Protein AF-0000000077506746 (afdb_homodimer)

Organism: Branchiostoma lanceolatum (NCBI:txid7740)

Radius of gyration: 31.87 Å; Cα contacts (8 Å, |Δi|>4): 689; chains: 2; bounding box: 162×74×69 Å

pLDDT: mean 74.3, std 22.76, range [29.83, 98.88]

Secondary structure (DSSP, 8-state):
--------------------------B-THHHHHHHHHTT-S-HHHHHHHHHPBPTT---------HHHHTT--SHHHHBSS-EEEEEEE-TTEESSEEEEEEE--SSEEETTTTEEETTSEEEEEEEEEEEEEEEEE-TTSBEEEEEEEEEEEEEEEEEPPP-----/--------------------------B-THHHHHHHHHTT-S-HHHHHHHHHPBPTTPPP------HHHHTT--SHHHHBSS-EEEEEEE-TTEESSEEEEEEE--SSEEETTTTEEETTSEEEEEEEEEEEEEEEEE-TTSBEEEEEEEEEEEEEEEEEPPP-----

Foldseek 3Di:
DDPPPPPCPPPPPPPPPPPPPDPLQQPDCVVVLVVVVVVDPPPPLVVVLVVFADAPPDDFADQFEAQVVLVPDDDPLSNFQFHWHWHWQAQPQKVVRTAIATDGRDQAGHPRHVRDGDNQKGKDFDKDKDKMWGFDAYDPVSHTDTDIDIDIGRSHIHIDHDDDPPPD/DPPPPPPPPPPPPPPPPPPPPDPLQQPDCVVVLVVVVVVDPPPDLVPVLVVFADAPPDDFADQFEAQVVLVPDDDPLSNAQFHWHWHWQADPQKVVRTAIATDGRDQAGHPRHVRDGDNQKGKDFDKDKDKMWGFDAYDPVSHTDTDIDIDIGRSHIHIDHDDDPPPD

InterPro domains:
  IPR010345 Interleukin-17 family [PF06083] (81-160)
  IPR020440 Interleukin-17, chordata [PR01932] (82-94)
  IPR020440 Interleukin-17, chordata [PR01932] (101-110)
  IPR020440 Interleukin-17, chordata [PR01932] (146-160)
  IPR029034 Cystine-knot cytokine [G3DSA:2.10.90.10] (49-167)
  IPR029034 Cystine-knot cytokine [SSF57501] (74-162)

Sequence (336 aa):
MVMLGDTWAGRRGNRRRRGGRKPLGCASDLQDRQKWRKLGGAKSAHLKALGEAKAADSEITCPVANFSVIATWPDLNERATAPWDYIIDHDPNRFPDSLPQARCLCYGCIDVYRGVEDTRLISVPVTYTVKVLYRRGCDSGGRVKYRAKEVKVNVGCTCAVPKKRLVEMVMLGDTWAGRRGNRRRRGGRKPLGCASDLQDRQKWRKLGGAKSAHLKALGEAKAADSEITCPVANFSVIATWPDLNERATAPWDYIIDHDPNRFPDSLPQARCLCYGCIDVYRGVEDTRLISVPVTYTVKVLYRRGCDSGGRVKYRAKEVKVNVGCTCAVPKKRLVE

Structure (mmCIF, N/CA/C/O backbone):
data_AF-0000000077506746-model_v1
#
loop_
_entity.id
_entity.type
_entity.pdbx_description
1 polymer 'IL17D protein'
#
loop_
_atom_site.group_PDB
_atom_site.id
_atom_site.type_symbol
_atom_site.label_atom_id
_atom_site.label_alt_id
_atom_site.label_comp_id
_atom_site.label_asym_id
_atom_site.label_entity_id
_atom_site.label_seq_id
_atom_site.pdbx_PDB_ins_code
_atom_site.Cartn_x
_atom_site.Cartn_y
_atom_site.Cartn_z
_atom_site.occupancy
_atom_site.B_iso_or_equiv
_atom_site.auth_seq_id
_atom_site.auth_comp_id
_atom_site.auth_asym_id
_atom_site.auth_atom_id
_atom_site.pdbx_PDB_model_num
ATOM 1 N N . MET A 1 1 ? 77.188 46.875 40.812 1 31.69 1 MET A N 1
ATOM 2 C CA . MET A 1 1 ? 76.375 46.625 39.625 1 31.69 1 MET A CA 1
ATOM 3 C C . MET A 1 1 ? 75.125 45.812 39.969 1 31.69 1 MET A C 1
ATOM 5 O O . MET A 1 1 ? 75.25 44.719 40.562 1 31.69 1 MET A O 1
ATOM 9 N N . VAL A 1 2 ? 74 46.562 40.125 1 36.66 2 VAL A N 1
ATOM 10 C CA . VAL A 1 2 ? 72.625 46.469 40.656 1 36.66 2 VAL A CA 1
ATOM 11 C C . VAL A 1 2 ? 71.812 45.531 39.781 1 36.66 2 VAL A C 1
ATOM 13 O O . VAL A 1 2 ? 71.688 45.75 38.562 1 36.66 2 VAL A O 1
ATOM 16 N N . MET A 1 3 ? 71.875 44.219 40.031 1 31.39 3 MET A N 1
ATOM 17 C CA . MET A 1 3 ? 71.188 43.156 39.375 1 31.39 3 MET A CA 1
ATOM 18 C C . MET A 1 3 ? 69.688 43.375 39.406 1 31.39 3 MET A C 1
ATOM 20 O O . MET A 1 3 ? 69.062 43.469 40.5 1 31.39 3 MET A O 1
ATOM 24 N N . LEU A 1 4 ? 69.062 44.188 38.531 1 32.56 4 LEU A N 1
ATOM 25 C CA . LEU A 1 4 ? 67.688 44.562 38.375 1 32.56 4 LEU A CA 1
ATOM 26 C C . LEU A 1 4 ? 66.812 43.344 38.062 1 32.56 4 LEU A C 1
ATOM 28 O O . LEU A 1 4 ? 67.062 42.656 37.062 1 32.56 4 LEU A O 1
ATOM 32 N N . GLY A 1 5 ? 66.5 42.562 39.062 1 30.55 5 GLY A N 1
ATOM 33 C CA . GLY A 1 5 ? 65.562 41.406 39 1 30.55 5 GLY A CA 1
ATOM 34 C C . GLY A 1 5 ? 64.25 41.719 38.406 1 30.55 5 GLY A C 1
ATOM 35 O O . GLY A 1 5 ? 63.531 42.594 38.906 1 30.55 5 GLY A O 1
ATOM 36 N N . ASP A 1 6 ? 64.062 41.594 37.062 1 32 6 ASP A N 1
ATOM 37 C CA . ASP A 1 6 ? 62.875 41.844 36.281 1 32 6 ASP A CA 1
ATOM 38 C C . ASP A 1 6 ? 61.719 40.938 36.719 1 32 6 ASP A C 1
ATOM 40 O O . ASP A 1 6 ? 61.875 39.719 36.688 1 32 6 ASP A O 1
ATOM 44 N N . THR A 1 7 ? 61 41.25 37.75 1 34.22 7 THR A N 1
ATOM 45 C CA . THR A 1 7 ? 59.781 40.562 38.219 1 34.22 7 THR A CA 1
ATOM 46 C C . THR A 1 7 ? 58.688 40.594 37.156 1 34.22 7 THR A C 1
ATOM 48 O O . THR A 1 7 ? 58.156 41.656 36.812 1 34.22 7 THR A O 1
ATOM 51 N N . TRP A 1 8 ? 58.844 39.938 35.969 1 33.72 8 TRP A N 1
ATOM 52 C CA . TRP A 1 8 ? 57.812 39.844 34.969 1 33.72 8 TRP A CA 1
ATOM 53 C C . TRP A 1 8 ? 56.531 39.219 35.531 1 33.72 8 TRP A C 1
ATOM 55 O O . TRP A 1 8 ? 56.531 38.031 35.844 1 33.72 8 TRP A O 1
ATOM 65 N N . ALA A 1 9 ? 55.75 39.812 36.469 1 37.12 9 ALA A N 1
ATOM 66 C CA . ALA A 1 9 ? 54.469 39.312 36.938 1 37.12 9 ALA A CA 1
ATOM 67 C C . ALA A 1 9 ? 53.469 39.156 35.812 1 37.12 9 ALA A C 1
ATOM 69 O O . ALA A 1 9 ? 53.125 40.156 35.156 1 37.12 9 ALA A O 1
ATOM 70 N N . GLY A 1 10 ? 53.562 38.156 34.906 1 33.12 10 GLY A N 1
ATOM 71 C CA . GLY A 1 10 ? 52.594 37.938 33.875 1 33.12 10 GLY A CA 1
ATOM 72 C C . GLY A 1 10 ? 51.188 37.812 34.406 1 33.12 10 GLY A C 1
ATOM 73 O O . GLY A 1 10 ? 50.938 37.125 35.406 1 33.12 10 GLY A O 1
ATOM 74 N N . ARG A 1 11 ? 50.312 38.875 34.344 1 40 11 ARG A N 1
ATOM 75 C CA . ARG A 1 11 ? 48.875 38.969 34.594 1 40 11 ARG A CA 1
ATOM 76 C C . ARG A 1 11 ? 48.094 37.938 33.75 1 40 11 ARG A C 1
ATOM 78 O O . ARG A 1 11 ? 48.156 37.969 32.531 1 40 11 ARG A O 1
ATOM 85 N N . ARG A 1 12 ? 48 36.688 34.188 1 41.12 12 ARG A N 1
ATOM 86 C CA . ARG A 1 12 ? 47.125 35.719 33.531 1 41.12 12 ARG A CA 1
ATOM 87 C C . ARG A 1 12 ? 45.688 36.188 33.531 1 41.12 12 ARG A C 1
ATOM 89 O O . ARG A 1 12 ? 45.094 36.438 34.594 1 41.12 12 ARG A O 1
ATOM 96 N N . GLY A 1 13 ? 45.219 37.094 32.594 1 33.91 13 GLY A N 1
ATOM 97 C CA . GLY A 1 13 ? 43.844 37.406 32.375 1 33.91 13 GLY A CA 1
ATOM 98 C C . GLY A 1 13 ? 42.938 36.188 32.188 1 33.91 13 GLY A C 1
ATOM 99 O O . GLY A 1 13 ? 43.281 35.281 31.438 1 33.91 13 GLY A O 1
ATOM 100 N N . ASN A 1 14 ? 42.25 35.75 33.188 1 36.88 14 ASN A N 1
ATOM 101 C CA . ASN A 1 14 ? 41.188 34.75 33.125 1 36.88 14 ASN A CA 1
ATOM 102 C C . ASN A 1 14 ? 40.094 35.094 32.125 1 36.88 14 ASN A C 1
ATOM 104 O O . ASN A 1 14 ? 39.406 36.094 32.312 1 36.88 14 ASN A O 1
ATOM 108 N N . ARG A 1 15 ? 40.312 35 30.812 1 38.59 15 ARG A N 1
ATOM 109 C CA . ARG A 1 15 ? 39.219 35.125 29.859 1 38.59 15 ARG A CA 1
ATOM 110 C C . ARG A 1 15 ? 38.125 34.125 30.188 1 38.59 15 ARG A C 1
ATOM 112 O O . ARG A 1 15 ? 38.344 32.906 30.25 1 38.59 15 ARG A O 1
ATOM 119 N N . ARG A 1 16 ? 37.094 34.562 30.953 1 44.38 16 ARG A N 1
ATOM 120 C CA . ARG A 1 16 ? 35.844 33.812 31.047 1 44.38 16 ARG A CA 1
ATOM 121 C C . ARG A 1 16 ? 35.344 33.406 29.672 1 44.38 16 ARG A C 1
ATOM 123 O O . ARG A 1 16 ? 35.219 34.219 28.766 1 44.38 16 ARG A O 1
ATOM 130 N N . ARG A 1 17 ? 35.594 32.156 29.25 1 40.34 17 ARG A N 1
ATOM 131 C CA . ARG A 1 17 ? 34.969 31.562 28.094 1 40.34 17 ARG A CA 1
ATOM 132 C C . ARG A 1 17 ? 33.469 31.812 28.094 1 40.34 17 ARG A C 1
ATOM 134 O O . ARG A 1 17 ? 32.781 31.547 29.078 1 40.34 17 ARG A O 1
ATOM 141 N N . ARG A 1 18 ? 32.969 32.906 27.391 1 37.69 18 ARG A N 1
ATOM 142 C CA . ARG A 1 18 ? 31.562 33.031 27.062 1 37.69 18 ARG A CA 1
ATOM 143 C C . ARG A 1 18 ? 30.984 31.688 26.641 1 37.69 18 ARG A C 1
ATOM 145 O O . ARG A 1 18 ? 31.516 31.031 25.719 1 37.69 18 ARG A O 1
ATOM 152 N N . GLY A 1 19 ? 30.516 30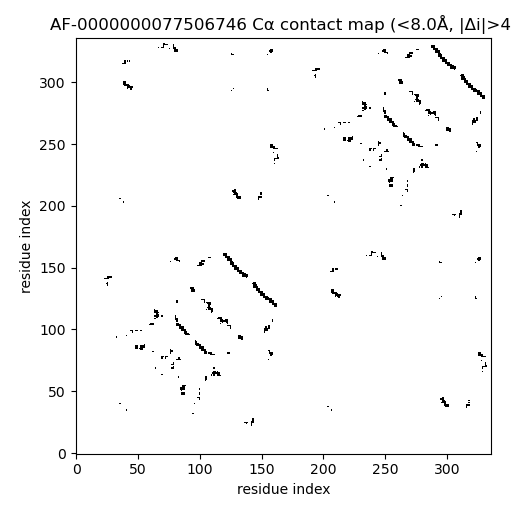.906 27.578 1 36.12 19 GLY A N 1
ATOM 153 C CA . GLY A 1 19 ? 29.766 29.719 27.188 1 36.12 19 GLY A CA 1
ATOM 154 C C . GLY A 1 19 ? 28.891 29.938 25.969 1 36.12 19 GLY A C 1
ATOM 155 O O . GLY A 1 19 ? 28.234 30.984 25.844 1 36.12 19 GLY A O 1
ATOM 156 N N . GLY A 1 20 ? 29.391 29.672 24.812 1 37.62 20 GLY A N 1
ATOM 157 C CA . GLY A 1 20 ? 28.562 29.641 23.625 1 37.62 20 GLY A CA 1
ATOM 158 C C . GLY A 1 20 ? 27.109 29.312 23.906 1 37.62 20 GLY A C 1
ATOM 159 O O . GLY A 1 20 ? 26.828 28.391 24.672 1 37.62 20 GLY A O 1
ATOM 160 N N . ARG A 1 21 ? 26.219 30.391 24.047 1 42.22 21 ARG A N 1
ATOM 161 C CA . ARG A 1 21 ? 24.781 30.156 24.109 1 42.22 21 ARG A CA 1
ATOM 162 C C . ARG A 1 21 ? 24.406 28.938 23.266 1 42.22 21 ARG A C 1
ATOM 164 O O . ARG A 1 21 ? 24.812 28.812 22.109 1 42.22 21 ARG A O 1
ATOM 171 N N . LYS A 1 22 ? 24.172 27.906 23.844 1 43.62 22 LYS A N 1
ATOM 172 C CA . LYS A 1 22 ? 23.531 26.781 23.172 1 43.62 22 LYS A CA 1
ATOM 173 C C . LYS A 1 22 ? 22.516 27.25 22.141 1 43.62 22 LYS A C 1
ATOM 175 O O . LYS A 1 22 ? 21.781 28.203 22.375 1 43.62 22 LYS A O 1
ATOM 180 N N . PRO A 1 23 ? 22.75 27.141 20.859 1 44.5 23 PRO A N 1
ATOM 181 C CA . PRO A 1 23 ? 21.703 27.469 19.891 1 44.5 23 PRO A CA 1
ATOM 182 C C . PRO A 1 23 ? 20.297 27.234 20.422 1 44.5 23 PRO A C 1
ATOM 184 O O . PRO A 1 23 ? 20.047 26.203 21.062 1 44.5 23 PRO A O 1
ATOM 187 N N . LEU A 1 24 ? 19.531 28.188 20.891 1 44.34 24 LEU A N 1
ATOM 188 C CA . LEU A 1 24 ? 18.141 28.078 21.328 1 44.34 24 LEU A CA 1
ATOM 189 C C . LEU A 1 24 ? 17.375 27.094 20.438 1 44.34 24 LEU A C 1
ATOM 191 O O . LEU A 1 24 ? 17.266 27.297 19.234 1 44.34 24 LEU A O 1
ATOM 195 N N . GLY A 1 25 ? 17.438 25.797 20.672 1 50.62 25 GLY A N 1
ATOM 196 C CA . GLY A 1 25 ? 16.516 24.891 20.016 1 50.62 25 GLY A CA 1
ATOM 197 C C . GLY A 1 25 ? 15.141 25.484 19.797 1 50.62 25 GLY A C 1
ATOM 198 O O . GLY A 1 25 ? 14.781 26.469 20.469 1 50.62 25 GLY A O 1
ATOM 199 N N . CYS A 1 26 ? 14.609 25.484 18.453 1 59.59 26 CYS A N 1
ATOM 200 C CA . CYS A 1 26 ? 13.273 26 18.156 1 59.59 26 CYS A CA 1
ATOM 201 C C . CYS A 1 26 ? 12.312 25.688 19.297 1 59.59 26 CYS A C 1
ATOM 203 O O . CYS A 1 26 ? 12.492 24.703 20.016 1 59.59 26 CYS A O 1
ATOM 205 N N . ALA A 1 27 ? 11.664 26.688 19.938 1 54.09 27 ALA A N 1
ATOM 206 C CA . ALA A 1 27 ? 10.602 26.391 20.906 1 54.09 27 ALA A CA 1
ATOM 207 C C . ALA A 1 27 ? 9.812 25.156 20.484 1 54.09 27 ALA A C 1
ATOM 209 O O . ALA A 1 27 ? 9.82 24.781 19.312 1 54.09 27 ALA A O 1
ATOM 210 N N . SER A 1 28 ? 8.961 24.547 21.406 1 52.81 28 SER A N 1
ATOM 211 C CA . SER A 1 28 ? 8.367 23.203 21.391 1 52.81 28 SER A CA 1
ATOM 212 C C . SER A 1 28 ? 7.551 22.984 20.125 1 52.81 28 SER A C 1
ATOM 214 O O . SER A 1 28 ? 6.902 23.906 19.625 1 52.81 28 SER A O 1
ATOM 216 N N . ASP A 1 29 ? 8 22.188 19.203 1 53.31 29 ASP A N 1
ATOM 217 C CA . ASP A 1 29 ? 7.371 21.547 18.047 1 53.31 29 ASP A CA 1
ATOM 218 C C . ASP A 1 29 ? 6.02 20.938 18.422 1 53.31 29 ASP A C 1
ATOM 220 O O . ASP A 1 29 ? 5.445 20.172 17.656 1 53.31 29 ASP A O 1
ATOM 224 N N . LEU A 1 30 ? 5.688 21.125 19.703 1 52.59 30 LEU A N 1
ATOM 225 C CA . LEU A 1 30 ? 4.555 20.375 20.234 1 52.59 30 LEU A CA 1
ATOM 226 C C . LEU A 1 30 ? 3.273 20.719 19.484 1 52.59 30 LEU A C 1
ATOM 228 O O . LEU A 1 30 ? 2.48 19.828 19.172 1 52.59 30 LEU A O 1
ATOM 232 N N . GLN A 1 31 ? 3.143 22 19.297 1 49.19 31 GLN A N 1
ATOM 233 C CA . GLN A 1 31 ? 1.864 22.359 18.703 1 49.19 31 GLN A CA 1
ATOM 234 C C . GLN A 1 31 ? 1.739 21.781 17.297 1 49.19 31 GLN A C 1
ATOM 236 O O . GLN A 1 31 ? 0.669 21.312 16.906 1 49.19 31 GLN A O 1
ATOM 241 N N . ASP A 1 32 ? 2.746 21.922 16.609 1 51.06 32 ASP A N 1
ATOM 242 C CA . ASP A 1 32 ? 2.691 21.438 15.234 1 51.06 32 ASP A CA 1
ATOM 243 C C . ASP A 1 32 ? 2.512 19.922 15.195 1 51.06 32 ASP A C 1
ATOM 245 O O . ASP A 1 32 ? 1.766 19.391 14.367 1 51.06 32 ASP A O 1
ATOM 249 N N . ARG A 1 33 ? 3.234 19.328 16.125 1 52.25 33 ARG A N 1
ATOM 250 C CA . ARG A 1 33 ? 3.041 17.891 16.281 1 52.25 33 ARG A CA 1
ATOM 251 C C . ARG A 1 33 ? 1.594 17.562 16.641 1 52.25 33 ARG A C 1
ATOM 253 O O . ARG A 1 33 ? 1.02 16.609 16.125 1 52.25 33 ARG A O 1
ATOM 260 N N . GLN A 1 34 ? 1.095 18.344 17.531 1 50.44 34 GLN A N 1
ATOM 261 C CA . GLN A 1 34 ? -0.293 18.141 17.922 1 50.44 34 GLN A CA 1
ATOM 262 C C . GLN A 1 34 ? -1.241 18.344 16.75 1 50.44 34 GLN A C 1
ATOM 264 O O . GLN A 1 34 ? -2.197 17.578 16.578 1 50.44 34 GLN A O 1
ATOM 269 N N . LYS A 1 35 ? -0.869 19.344 16.062 1 48.22 35 LYS A N 1
ATOM 270 C CA . LYS A 1 35 ? -1.725 19.625 14.922 1 48.22 35 LYS A CA 1
ATOM 271 C C . LYS A 1 35 ? -1.615 18.531 13.867 1 48.22 35 LYS A C 1
ATOM 273 O O . LYS A 1 35 ? -2.615 18.156 13.258 1 48.22 35 LYS A O 1
ATOM 278 N N . TRP A 1 36 ? -0.372 18.156 13.68 1 51.78 36 TRP A N 1
ATOM 279 C CA . TRP A 1 36 ? -0.21 17.031 12.766 1 51.78 36 TRP A CA 1
ATOM 280 C C . TRP A 1 36 ? -1.002 15.82 13.242 1 51.78 36 TRP A C 1
ATOM 282 O O . TRP A 1 36 ? -1.662 15.148 12.445 1 51.78 36 TRP A O 1
ATOM 292 N N . ARG A 1 37 ? -0.735 15.492 14.555 1 50.31 37 ARG A N 1
ATOM 293 C CA . ARG A 1 37 ? -1.496 14.383 15.125 1 50.31 37 ARG A CA 1
ATOM 294 C C . ARG A 1 37 ? -2.988 14.555 14.859 1 50.31 37 ARG A C 1
ATOM 296 O O . ARG A 1 37 ? -3.688 13.586 14.57 1 50.31 37 ARG A O 1
ATOM 303 N N . LYS A 1 38 ? -3.287 15.711 15.008 1 46.47 38 LYS A N 1
ATOM 304 C CA . LYS A 1 38 ? -4.703 15.992 14.797 1 46.47 38 LYS A CA 1
ATOM 305 C C . LYS A 1 38 ? -5.07 15.867 13.32 1 46.47 38 LYS A C 1
ATOM 307 O O . LYS A 1 38 ? -6.203 15.516 12.984 1 46.47 38 LYS A O 1
ATOM 312 N N . LEU A 1 39 ? -4.098 16.312 12.609 1 45.53 39 LEU A N 1
ATOM 313 C CA . LEU A 1 39 ? -4.43 16.438 11.188 1 45.53 39 LEU A CA 1
ATOM 314 C C . LEU A 1 39 ? -4.273 15.109 10.477 1 45.53 39 LEU A C 1
ATOM 316 O O . LEU A 1 39 ? -4.34 15.047 9.242 1 45.53 39 LEU A O 1
ATOM 320 N N . GLY A 1 40 ? -4.273 13.93 11.156 1 44.53 40 GLY A N 1
ATOM 321 C CA . GLY A 1 40 ? -4.629 12.68 10.508 1 44.53 40 GLY A CA 1
ATOM 322 C C . GLY A 1 40 ? -3.422 11.875 10.07 1 44.53 40 GLY A C 1
ATOM 323 O O . GLY A 1 40 ? -3.516 11.055 9.156 1 44.53 40 GLY A O 1
ATOM 324 N N . GLY A 1 41 ? -2.238 12.141 10.562 1 42.38 41 GLY A N 1
ATOM 325 C CA . GLY A 1 41 ? -1.148 11.312 10.078 1 42.38 41 GLY A CA 1
ATOM 326 C C . GLY A 1 41 ? -1.451 9.828 10.156 1 42.38 41 GLY A C 1
ATOM 327 O O . GLY A 1 41 ? -2.393 9.414 10.836 1 42.38 41 GLY A O 1
ATOM 328 N N . ALA A 1 42 ? -0.945 8.812 9.242 1 46.94 42 ALA A N 1
ATOM 329 C CA . ALA A 1 42 ? -0.967 7.398 8.859 1 46.94 42 ALA A CA 1
ATOM 330 C C . ALA A 1 42 ? -0.783 6.5 10.086 1 46.94 42 ALA A C 1
ATOM 332 O O . ALA A 1 42 ? 0.347 6.191 10.469 1 46.94 42 ALA A O 1
ATOM 333 N N . LYS A 1 43 ? -1.361 6.676 11.117 1 42.78 43 LYS A N 1
ATOM 334 C CA . LYS A 1 43 ? -1.057 5.945 12.344 1 42.78 43 LYS A CA 1
ATOM 335 C C . LYS A 1 43 ? -1.276 4.445 12.156 1 42.78 43 LYS A C 1
ATOM 337 O O . LYS A 1 43 ? -0.479 3.633 12.633 1 42.78 43 LYS A O 1
ATOM 342 N N . SER A 1 44 ? -2.49 4.082 11.828 1 42.53 44 SER A N 1
ATOM 343 C CA . SER A 1 44 ? -2.865 2.723 12.203 1 42.53 44 SER A CA 1
ATOM 344 C C . SER A 1 44 ? -1.963 1.693 11.531 1 42.53 44 SER A C 1
ATOM 346 O O . SER A 1 44 ? -1.496 0.752 12.172 1 42.53 44 SER A O 1
ATOM 348 N N . ALA A 1 45 ? -1.852 1.475 10.148 1 47.25 45 ALA A N 1
ATOM 349 C CA . ALA A 1 45 ? -0.914 0.477 9.633 1 47.25 45 ALA A CA 1
ATOM 350 C C . ALA A 1 45 ? 0.441 0.594 10.328 1 47.25 45 ALA A C 1
ATOM 352 O O . ALA A 1 45 ? 1.109 -0.414 10.57 1 47.25 45 ALA A O 1
ATOM 353 N N . HIS A 1 46 ? 0.631 1.806 10.789 1 51.09 46 HIS A N 1
ATOM 354 C CA . HIS A 1 46 ? 1.889 2.16 11.438 1 51.09 46 HIS A CA 1
ATOM 355 C C . HIS A 1 46 ? 2.016 1.485 12.797 1 51.09 46 HIS A C 1
ATOM 357 O O . HIS A 1 46 ? 3.053 0.895 13.109 1 51.09 46 HIS A O 1
ATOM 363 N N . LEU A 1 47 ? 0.826 1.518 13.383 1 54.31 47 LEU A N 1
ATOM 364 C CA . LEU A 1 47 ? 1.004 1.047 14.75 1 54.31 47 LEU A CA 1
ATOM 365 C C . LEU A 1 47 ? 1.281 -0.453 14.781 1 54.31 47 LEU A C 1
ATOM 367 O O . LEU A 1 47 ? 2.188 -0.908 15.484 1 54.31 47 LEU A O 1
ATOM 371 N N . LYS A 1 48 ? 0.408 -1.202 14.023 1 56.34 48 LYS A N 1
ATOM 372 C CA . LYS A 1 48 ? 0.671 -2.639 14.023 1 56.34 48 LYS A CA 1
ATOM 373 C C . LYS A 1 48 ? 2.059 -2.943 13.469 1 56.34 48 LYS A C 1
ATOM 375 O O . LYS A 1 48 ? 2.789 -3.764 14.023 1 56.34 48 LYS A O 1
ATOM 380 N N . ALA A 1 49 ? 2.342 -2.207 12.469 1 59.69 49 ALA A N 1
ATOM 381 C CA . ALA A 1 49 ? 3.658 -2.391 11.867 1 59.69 49 ALA A CA 1
ATOM 382 C C . ALA A 1 49 ? 4.766 -1.982 12.828 1 59.69 49 ALA A C 1
ATOM 384 O O . ALA A 1 49 ? 5.785 -2.672 12.945 1 59.69 49 ALA A O 1
ATOM 385 N N . LEU A 1 50 ? 4.398 -0.96 13.602 1 62.41 50 LEU A N 1
ATOM 386 C CA . LEU A 1 50 ? 5.414 -0.502 14.539 1 62.41 50 LEU A CA 1
ATOM 387 C C . LEU A 1 50 ? 5.66 -1.545 15.625 1 62.41 50 LEU A C 1
ATOM 389 O O . LEU A 1 50 ? 6.801 -1.748 16.047 1 62.41 50 LEU A O 1
ATOM 393 N N . GLY A 1 51 ? 4.562 -2.172 15.945 1 65.38 51 GLY A N 1
ATOM 394 C CA . GLY A 1 51 ? 4.73 -3.18 16.984 1 65.38 51 GLY A CA 1
ATOM 395 C C . GLY A 1 51 ? 5.398 -4.445 16.484 1 65.38 51 GLY A C 1
ATOM 396 O O . GLY A 1 51 ? 5.93 -5.227 17.266 1 65.38 51 GLY A O 1
ATOM 397 N N . GLU A 1 52 ? 5.406 -4.625 15.234 1 71.44 52 GLU A N 1
ATOM 398 C CA . GLU A 1 52 ? 5.93 -5.871 14.688 1 71.44 52 GLU A CA 1
ATOM 399 C C . GLU A 1 52 ? 7.145 -5.617 13.797 1 71.44 52 GLU A C 1
ATOM 401 O O . GLU A 1 52 ? 7.652 -6.535 13.148 1 71.44 52 GLU A O 1
ATOM 406 N N . ALA A 1 53 ? 7.617 -4.41 13.953 1 82.31 53 ALA A N 1
ATOM 407 C CA . ALA A 1 53 ? 8.68 -4.055 13.016 1 82.31 53 ALA A CA 1
ATOM 408 C C . ALA A 1 53 ? 10.016 -4.66 13.445 1 82.31 53 ALA A C 1
ATOM 410 O O . ALA A 1 53 ? 10.328 -4.695 14.641 1 82.31 53 ALA A O 1
ATOM 411 N N . LYS A 1 54 ? 10.664 -5.137 12.484 1 82.56 54 LYS A N 1
ATOM 412 C CA . LYS A 1 54 ? 12.016 -5.656 12.68 1 82.56 54 LYS A CA 1
ATOM 413 C C . LYS A 1 54 ? 13.055 -4.555 12.508 1 82.56 54 LYS A C 1
ATOM 415 O O . LYS A 1 54 ? 12.75 -3.482 11.977 1 82.56 54 LYS A O 1
ATOM 420 N N . ALA A 1 55 ? 14.211 -4.957 13.07 1 81 55 ALA A N 1
ATOM 421 C CA . ALA A 1 55 ? 15.32 -4.031 12.836 1 81 55 ALA A CA 1
ATOM 422 C C . ALA A 1 55 ? 15.633 -3.914 11.344 1 81 55 ALA A C 1
ATOM 424 O O . ALA A 1 55 ? 15.562 -4.902 10.609 1 81 55 ALA A O 1
ATOM 425 N N . ALA A 1 56 ? 15.93 -2.766 10.945 1 80.75 56 ALA A N 1
ATOM 426 C CA . ALA A 1 56 ? 16.203 -2.506 9.531 1 80.75 56 ALA A CA 1
ATOM 427 C C . ALA A 1 56 ? 17.328 -3.396 9.023 1 80.75 56 ALA A C 1
ATOM 429 O O . ALA A 1 56 ? 17.359 -3.758 7.844 1 80.75 56 ALA A O 1
ATOM 430 N N . ASP A 1 57 ? 18.219 -3.791 9.844 1 81.38 57 ASP A N 1
ATOM 431 C CA . ASP A 1 57 ? 19.391 -4.566 9.438 1 81.38 57 ASP A CA 1
ATOM 432 C C . ASP A 1 57 ? 19.172 -6.059 9.68 1 81.38 57 ASP A C 1
ATOM 434 O O . ASP A 1 57 ? 20.109 -6.852 9.578 1 81.38 57 ASP A O 1
ATOM 438 N N . SER A 1 58 ? 18.062 -6.367 9.984 1 85.31 58 SER A N 1
ATOM 439 C CA . SER A 1 58 ? 17.781 -7.781 10.211 1 85.31 58 SER A CA 1
ATOM 440 C C . SER A 1 58 ? 17.938 -8.594 8.93 1 85.31 58 SER A C 1
ATOM 442 O O . SER A 1 58 ? 17.672 -8.086 7.836 1 85.31 58 SER A O 1
ATOM 444 N N . GLU A 1 59 ? 18.422 -9.719 9.055 1 88.75 59 GLU A N 1
ATOM 445 C CA . GLU A 1 59 ? 18.594 -10.617 7.914 1 88.75 59 GLU A CA 1
ATOM 446 C C . GLU A 1 59 ? 17.25 -10.969 7.277 1 88.75 59 GLU A C 1
ATOM 448 O O . GLU A 1 59 ? 16.266 -11.172 7.98 1 88.75 59 GLU A O 1
ATOM 453 N N . ILE A 1 60 ? 17.344 -11.047 5.996 1 91.31 60 ILE A N 1
ATOM 454 C CA . ILE A 1 60 ? 16.141 -11.367 5.238 1 91.31 60 ILE A CA 1
ATOM 455 C C . ILE A 1 60 ? 16.188 -12.812 4.766 1 91.31 60 ILE A C 1
ATOM 457 O O . ILE A 1 60 ? 17.203 -13.25 4.195 1 91.31 60 ILE A O 1
ATOM 461 N N . THR A 1 61 ? 15.227 -13.633 5.152 1 94.62 61 THR A N 1
ATOM 462 C CA . THR A 1 61 ? 15.062 -14.992 4.652 1 94.62 61 THR A CA 1
ATOM 463 C C . THR A 1 61 ? 13.703 -15.164 3.977 1 94.62 61 THR A C 1
ATOM 465 O O . THR A 1 61 ? 12.688 -14.68 4.484 1 94.62 61 THR A O 1
ATOM 468 N N . CYS A 1 62 ? 13.758 -15.836 2.869 1 97.44 62 CYS A N 1
ATOM 469 C CA . CYS A 1 62 ? 12.508 -16.125 2.176 1 97.44 62 CYS A CA 1
ATOM 470 C C . CYS A 1 62 ? 11.812 -17.328 2.783 1 97.44 62 CYS A C 1
ATOM 472 O O . CYS A 1 62 ? 12.32 -18.453 2.705 1 97.44 62 CYS A O 1
ATOM 474 N N . PRO A 1 63 ? 10.594 -17.125 3.275 1 97 63 PRO A N 1
ATOM 475 C CA . PRO A 1 63 ? 9.93 -18.203 4.012 1 97 63 PRO A CA 1
ATOM 476 C C . PRO A 1 63 ? 9.18 -19.156 3.098 1 97 63 PRO A C 1
ATOM 478 O O . PRO A 1 63 ? 7.949 -19.266 3.189 1 97 63 PRO A O 1
ATOM 481 N N . VAL A 1 64 ? 9.914 -19.938 2.402 1 97.81 64 VAL A N 1
ATOM 482 C CA . VAL A 1 64 ? 9.305 -20.875 1.468 1 97.81 64 VAL A CA 1
ATOM 483 C C . VAL A 1 64 ? 8.602 -21.984 2.242 1 97.81 64 VAL A C 1
ATOM 485 O O . VAL A 1 64 ? 9.148 -22.531 3.201 1 97.81 64 VAL A O 1
ATOM 488 N N . ALA A 1 65 ? 7.406 -22.297 1.916 1 97.75 65 ALA A N 1
ATOM 489 C CA . ALA A 1 65 ? 6.609 -23.375 2.512 1 97.75 65 ALA A CA 1
ATOM 490 C C . ALA A 1 65 ? 5.488 -23.812 1.572 1 97.75 65 ALA A C 1
ATOM 492 O O . ALA A 1 65 ? 5.266 -23.188 0.528 1 97.75 65 ALA A O 1
ATOM 493 N N . ASN A 1 66 ? 4.863 -24.938 1.926 1 97.44 66 ASN A N 1
ATOM 494 C CA . ASN A 1 66 ? 3.758 -25.422 1.108 1 97.44 66 ASN A CA 1
ATOM 495 C C . ASN A 1 66 ? 2.436 -24.781 1.509 1 97.44 66 ASN A C 1
ATOM 497 O O . ASN A 1 66 ? 2.338 -24.172 2.572 1 97.44 66 ASN A O 1
ATOM 501 N N . PHE A 1 67 ? 1.465 -25 0.671 1 97.69 67 PHE A N 1
ATOM 502 C CA . PHE A 1 67 ? 0.133 -24.422 0.79 1 97.69 67 PHE A CA 1
ATOM 503 C C . PHE A 1 67 ? -0.457 -24.703 2.168 1 97.69 67 PHE A C 1
ATOM 505 O O . PHE A 1 67 ? -0.956 -23.781 2.828 1 97.69 67 PHE A O 1
ATOM 512 N N . SER A 1 68 ? -0.4 -25.891 2.662 1 96.38 68 SER A N 1
ATOM 513 C CA . SER A 1 68 ? -1.044 -26.297 3.908 1 96.38 68 SER A CA 1
ATOM 514 C C . SER A 1 68 ? -0.416 -25.594 5.109 1 96.38 68 SER A C 1
ATOM 516 O O . SER A 1 68 ? -1.108 -25.266 6.074 1 96.38 68 SER A O 1
ATOM 518 N N . VAL A 1 69 ? 0.909 -25.422 5.051 1 96.94 69 VAL A N 1
ATOM 519 C CA . VAL A 1 69 ? 1.615 -24.75 6.133 1 96.94 69 VAL A CA 1
ATOM 520 C C . VAL A 1 69 ? 1.282 -23.25 6.113 1 96.94 69 VAL A C 1
ATOM 522 O O . VAL A 1 69 ? 0.927 -22.688 7.145 1 96.94 69 VAL A O 1
ATOM 525 N N . ILE A 1 70 ? 1.296 -22.625 4.945 1 97.19 70 ILE A N 1
ATOM 526 C CA . ILE A 1 70 ? 1.077 -21.188 4.801 1 97.19 70 ILE A CA 1
ATOM 527 C C . ILE A 1 70 ? -0.355 -20.844 5.203 1 97.19 70 ILE A C 1
ATOM 529 O O . ILE A 1 70 ? -0.603 -19.797 5.793 1 97.19 70 ILE A O 1
ATOM 533 N N . ALA A 1 71 ? -1.262 -21.75 4.926 1 97.19 71 ALA A N 1
ATOM 534 C CA . ALA A 1 71 ? -2.674 -21.516 5.219 1 97.19 71 ALA A CA 1
ATOM 535 C C . ALA A 1 71 ? -2.9 -21.344 6.719 1 97.19 71 ALA A C 1
ATOM 537 O O . ALA A 1 71 ? -3.93 -20.812 7.141 1 97.19 71 ALA A O 1
ATOM 538 N N . THR A 1 72 ? -1.965 -21.812 7.562 1 95.31 72 THR A N 1
ATOM 539 C CA . THR A 1 72 ? -2.127 -21.75 9.016 1 95.31 72 THR A CA 1
ATOM 540 C C . THR A 1 72 ? -1.614 -20.422 9.562 1 95.31 72 THR A C 1
ATOM 542 O O . THR A 1 72 ? -1.846 -20.094 10.727 1 95.31 72 THR A O 1
ATOM 545 N N . TRP A 1 73 ? -0.924 -19.688 8.789 1 94.44 73 TRP A N 1
ATOM 546 C CA . TRP A 1 73 ? -0.354 -18.422 9.266 1 94.44 73 TRP A CA 1
ATOM 547 C C . TRP A 1 73 ? -1.435 -17.359 9.406 1 94.44 73 TRP A C 1
ATOM 549 O O . TRP A 1 73 ? -2.312 -17.234 8.555 1 94.44 73 TRP A O 1
ATOM 559 N N . PRO A 1 74 ? -1.377 -16.531 10.367 1 91.19 74 PRO A N 1
ATOM 560 C CA . PRO A 1 74 ? -2.492 -15.648 10.711 1 91.19 74 PRO A CA 1
ATOM 561 C C . PRO A 1 74 ? -2.514 -14.367 9.867 1 91.19 74 PRO A C 1
ATOM 563 O O . PRO A 1 74 ? -3.588 -13.875 9.523 1 91.19 74 PRO A O 1
ATOM 566 N N . ASP A 1 75 ? -1.361 -13.883 9.523 1 91.12 75 ASP A N 1
ATOM 567 C CA . ASP A 1 75 ? -1.329 -12.547 8.938 1 91.12 75 ASP A CA 1
ATOM 568 C C . ASP A 1 75 ? -1.229 -12.609 7.414 1 91.12 75 ASP A C 1
ATOM 570 O O . ASP A 1 75 ? -0.614 -13.531 6.867 1 91.12 75 ASP A O 1
ATOM 574 N N . LEU A 1 76 ? -1.728 -11.586 6.75 1 94.5 76 LEU A N 1
ATOM 575 C CA . LEU A 1 76 ? -1.727 -11.508 5.293 1 94.5 76 LEU A CA 1
ATOM 576 C C . LEU A 1 76 ? -0.303 -11.539 4.746 1 94.5 76 LEU A C 1
ATOM 578 O O . LEU A 1 76 ? -0.019 -12.242 3.775 1 94.5 76 LEU A O 1
ATOM 582 N N . ASN A 1 77 ? 0.592 -10.758 5.336 1 95.25 77 ASN A N 1
ATOM 583 C CA . ASN A 1 77 ? 1.955 -10.641 4.828 1 95.25 77 ASN A CA 1
ATOM 584 C C . ASN A 1 77 ? 2.678 -11.984 4.848 1 95.25 77 ASN A C 1
ATOM 586 O O . ASN A 1 77 ? 3.588 -12.211 4.047 1 95.25 77 ASN A O 1
ATOM 590 N N . GLU A 1 78 ? 2.213 -12.867 5.754 1 95.56 78 GLU A N 1
ATOM 591 C CA . GLU A 1 78 ? 2.811 -14.195 5.852 1 95.56 78 GLU A CA 1
ATOM 592 C C . GLU A 1 78 ? 2.193 -15.156 4.836 1 95.56 78 GLU A C 1
ATOM 594 O O . GLU A 1 78 ? 2.854 -16.094 4.375 1 95.56 78 GLU A O 1
ATOM 599 N N . ARG A 1 79 ? 0.998 -14.945 4.496 1 98 79 ARG A N 1
ATOM 600 C CA . ARG A 1 79 ? 0.278 -15.859 3.615 1 98 79 ARG A CA 1
ATOM 601 C C . ARG A 1 79 ? 0.432 -15.453 2.156 1 98 79 ARG A C 1
ATOM 603 O O . ARG A 1 79 ? 0.041 -16.188 1.252 1 98 79 ARG A O 1
ATOM 610 N N . ALA A 1 80 ? 0.984 -14.242 1.933 1 98.62 80 ALA A N 1
ATOM 611 C CA . ALA A 1 80 ? 1.159 -13.75 0.57 1 98.62 80 ALA A CA 1
ATOM 612 C C . ALA A 1 80 ? 2.221 -14.555 -0.174 1 98.62 80 ALA A C 1
ATOM 614 O O . ALA A 1 80 ? 3.186 -15.031 0.43 1 98.62 80 ALA A O 1
ATOM 615 N N . THR A 1 81 ? 2.049 -14.688 -1.497 1 98.81 81 THR A N 1
ATOM 616 C CA . THR A 1 81 ? 3.062 -15.344 -2.312 1 98.81 81 THR A CA 1
ATOM 617 C C . THR A 1 81 ? 4.297 -14.461 -2.457 1 98.81 81 THR A C 1
ATOM 619 O O . THR A 1 81 ? 5.359 -14.93 -2.871 1 98.81 81 THR A O 1
ATOM 622 N N . ALA A 1 82 ? 4.172 -13.203 -2.16 1 98.81 82 ALA A N 1
ATOM 623 C CA . ALA A 1 82 ? 5.262 -12.25 -1.95 1 98.81 82 ALA A CA 1
ATOM 624 C C . ALA A 1 82 ? 5.293 -11.758 -0.505 1 98.81 82 ALA A C 1
ATOM 626 O O . ALA A 1 82 ? 4.918 -10.617 -0.222 1 98.81 82 ALA A O 1
ATOM 627 N N . PRO A 1 83 ? 5.758 -12.594 0.404 1 98.25 83 PRO A N 1
ATOM 628 C CA . PRO A 1 83 ? 5.719 -12.227 1.821 1 98.25 83 PRO A CA 1
ATOM 629 C C . PRO A 1 83 ? 6.617 -11.031 2.148 1 98.25 83 PRO A C 1
ATOM 631 O O . PRO A 1 83 ? 7.57 -10.758 1.416 1 98.25 83 PRO A O 1
ATOM 634 N N . TRP A 1 84 ? 6.238 -10.383 3.238 1 95.75 84 TRP A N 1
ATOM 635 C CA . TRP A 1 84 ? 7.043 -9.234 3.641 1 95.75 84 TRP A CA 1
ATOM 636 C C . TRP A 1 84 ? 7.074 -9.094 5.16 1 95.75 84 TRP A C 1
ATOM 638 O O . TRP A 1 84 ? 6.266 -9.711 5.859 1 95.75 84 TRP A O 1
ATOM 648 N N . ASP A 1 85 ? 8.047 -8.422 5.586 1 92.81 85 ASP A N 1
ATOM 649 C CA . ASP A 1 85 ? 8.102 -7.953 6.969 1 92.81 85 ASP A CA 1
ATOM 650 C C . ASP A 1 85 ? 8.133 -6.43 7.027 1 92.81 85 ASP A C 1
ATOM 652 O O . ASP A 1 85 ? 8.188 -5.762 5.992 1 92.81 85 ASP A O 1
ATOM 656 N N . TYR A 1 86 ? 7.902 -5.902 8.219 1 90.62 86 TYR A N 1
ATOM 657 C CA . TYR A 1 86 ? 7.918 -4.453 8.398 1 90.62 86 TYR A CA 1
ATOM 658 C C . TYR A 1 86 ? 9.18 -4.004 9.117 1 90.62 86 TYR A C 1
ATOM 660 O O . TYR A 1 86 ? 9.648 -4.672 10.039 1 90.62 86 TYR A O 1
ATOM 668 N N . ILE A 1 87 ? 9.695 -2.943 8.617 1 90.38 87 ILE A N 1
ATOM 669 C CA . ILE A 1 87 ? 10.773 -2.24 9.305 1 90.38 87 ILE A CA 1
ATOM 670 C C . ILE A 1 87 ? 10.375 -0.785 9.539 1 90.38 87 ILE A C 1
ATOM 672 O O . ILE A 1 87 ? 9.461 -0.273 8.891 1 90.38 87 ILE A O 1
ATOM 676 N N . ILE A 1 88 ? 11 -0.225 10.477 1 86.06 88 ILE A N 1
ATOM 677 C CA . ILE A 1 88 ? 10.703 1.172 10.773 1 86.06 88 ILE A CA 1
ATOM 678 C C . ILE A 1 88 ? 11.781 2.07 10.172 1 86.06 88 ILE A C 1
ATOM 680 O O . ILE A 1 88 ? 12.969 1.879 10.438 1 86.06 88 ILE A O 1
ATOM 684 N N . ASP A 1 89 ? 11.414 2.893 9.25 1 86.81 89 ASP A N 1
ATOM 685 C CA . ASP A 1 89 ? 12.266 3.977 8.766 1 86.81 89 ASP A CA 1
ATOM 686 C C . ASP A 1 89 ? 12.195 5.188 9.695 1 86.81 89 ASP A C 1
ATOM 688 O O . ASP A 1 89 ? 11.188 5.887 9.734 1 86.81 89 ASP A O 1
ATOM 692 N N . HIS A 1 90 ? 13.352 5.43 10.398 1 84.25 90 HIS A N 1
ATOM 693 C CA . HIS A 1 90 ? 13.352 6.492 11.398 1 84.25 90 HIS A CA 1
ATOM 694 C C . HIS A 1 90 ? 14.203 7.676 10.938 1 84.25 90 HIS A C 1
ATOM 696 O O . HIS A 1 90 ? 15.328 7.492 10.469 1 84.25 90 HIS A O 1
ATOM 702 N N . ASP A 1 91 ? 13.656 8.82 10.969 1 84.62 91 ASP A N 1
ATOM 703 C CA . ASP A 1 91 ? 14.312 10.109 10.742 1 84.62 91 ASP A CA 1
ATOM 704 C C . ASP A 1 91 ? 13.883 11.133 11.789 1 84.62 91 ASP A C 1
ATOM 706 O O . ASP A 1 91 ? 12.75 11.617 11.758 1 84.62 91 ASP A O 1
ATOM 710 N N . PRO A 1 92 ? 14.781 11.469 12.719 1 81.69 92 PRO A N 1
ATOM 711 C CA . PRO A 1 92 ? 14.406 12.383 13.805 1 81.69 92 PRO A CA 1
ATOM 712 C C . PRO A 1 92 ? 14.047 13.781 13.297 1 81.69 92 PRO A C 1
ATOM 714 O O . PRO A 1 92 ? 13.414 14.555 14.023 1 81.69 92 PRO A O 1
ATOM 717 N N . ASN A 1 93 ? 14.406 14.109 12.07 1 79.38 93 ASN A N 1
ATOM 718 C CA . ASN A 1 93 ? 14.133 15.438 11.531 1 79.38 93 ASN A CA 1
ATOM 719 C C . ASN A 1 93 ? 12.812 15.469 10.766 1 79.38 93 ASN A C 1
ATOM 721 O O . ASN A 1 93 ? 12.422 16.516 10.234 1 79.38 93 ASN A O 1
ATOM 725 N N . ARG A 1 94 ? 12.242 14.281 10.758 1 79.62 94 ARG A N 1
ATOM 726 C CA . ARG A 1 94 ? 11.008 14.148 9.992 1 79.62 94 ARG A CA 1
ATOM 727 C C . ARG A 1 94 ? 9.805 13.961 10.914 1 79.62 94 ARG A C 1
ATOM 729 O O . ARG A 1 94 ? 9.93 13.391 12 1 79.62 94 ARG A O 1
ATOM 736 N N . PHE A 1 95 ? 8.719 14.609 10.477 1 69.38 95 PHE A N 1
ATOM 737 C CA . PHE A 1 95 ? 7.445 14.289 11.109 1 69.38 95 PHE A CA 1
ATOM 738 C C . PHE A 1 95 ? 6.531 13.547 10.141 1 69.38 95 PHE A C 1
ATOM 740 O O . PHE A 1 95 ? 6.25 14.047 9.047 1 69.38 95 PHE A O 1
ATOM 747 N N . PRO A 1 96 ? 5.855 12.445 10.43 1 74.56 96 PRO A N 1
ATOM 748 C CA . PRO A 1 96 ? 6.227 11.633 11.594 1 74.56 96 PRO A CA 1
ATOM 749 C C . PRO A 1 96 ? 7.66 11.117 11.516 1 74.56 96 PRO A C 1
ATOM 751 O O . PRO A 1 96 ? 8.203 10.945 10.414 1 74.56 96 PRO A O 1
ATOM 754 N N . ASP A 1 97 ? 8.227 10.844 12.586 1 75.94 97 ASP A N 1
ATOM 755 C CA . ASP A 1 97 ? 9.641 10.484 12.586 1 75.94 97 ASP A CA 1
ATOM 756 C C . ASP A 1 97 ? 9.828 9.008 12.219 1 75.94 97 ASP A C 1
ATOM 758 O O . ASP A 1 97 ? 10.938 8.586 11.875 1 75.94 97 ASP A O 1
ATOM 762 N N . SER A 1 98 ? 8.75 8.234 12.445 1 79.5 98 SER A N 1
ATOM 763 C CA . SER A 1 98 ? 8.828 6.809 12.141 1 79.5 98 SER A CA 1
ATOM 764 C C . SER A 1 98 ? 7.801 6.41 11.086 1 79.5 98 SER A C 1
ATOM 766 O O . SER A 1 98 ? 6.609 6.684 11.242 1 79.5 98 SER A O 1
ATOM 768 N N . LEU A 1 99 ? 8.281 5.848 9.961 1 83.75 99 LEU A N 1
ATOM 769 C CA . LEU A 1 99 ? 7.414 5.316 8.914 1 83.75 99 LEU A CA 1
ATOM 770 C C . LEU A 1 99 ? 7.641 3.82 8.727 1 83.75 99 LEU A C 1
ATOM 772 O O . LEU A 1 99 ? 8.773 3.383 8.5 1 83.75 99 LEU A O 1
ATOM 776 N N . PRO A 1 100 ? 6.582 3.143 8.93 1 86.56 100 PRO A N 1
ATOM 777 C CA . PRO A 1 100 ? 6.758 1.719 8.633 1 86.56 100 PRO A CA 1
ATOM 778 C C . PRO A 1 100 ? 6.949 1.445 7.141 1 86.56 100 PRO A C 1
ATOM 780 O O . PRO A 1 100 ? 6.34 2.113 6.301 1 86.56 100 PRO A O 1
ATOM 783 N N . GLN A 1 101 ? 7.898 0.566 6.867 1 90.25 101 GLN A N 1
ATOM 784 C CA . GLN A 1 101 ? 8.172 0.136 5.5 1 90.25 101 GLN A CA 1
ATOM 785 C C . GLN A 1 101 ? 8.078 -1.381 5.371 1 90.25 101 GLN A C 1
ATOM 787 O O . GLN A 1 101 ? 8.617 -2.115 6.203 1 90.25 101 GLN A O 1
ATOM 792 N N . ALA A 1 102 ? 7.34 -1.76 4.379 1 92.5 102 ALA A N 1
ATOM 793 C CA . ALA A 1 102 ? 7.324 -3.186 4.062 1 92.5 102 ALA A CA 1
ATOM 794 C C . ALA A 1 102 ? 8.586 -3.594 3.307 1 92.5 102 ALA A C 1
ATOM 796 O O . ALA A 1 102 ? 9.039 -2.879 2.408 1 92.5 102 ALA A O 1
ATOM 797 N N . ARG A 1 103 ? 9.164 -4.711 3.723 1 94.94 103 ARG A N 1
ATOM 798 C CA . ARG A 1 103 ? 10.297 -5.309 3.018 1 94.94 103 ARG A CA 1
ATOM 799 C C . ARG A 1 103 ? 9.922 -6.672 2.447 1 94.94 103 ARG A C 1
ATOM 801 O O . ARG A 1 103 ? 9.578 -7.59 3.193 1 94.94 103 ARG A O 1
ATOM 808 N N . CYS A 1 104 ? 10.039 -6.715 1.118 1 97.56 104 CYS A N 1
ATOM 809 C CA . CYS A 1 104 ? 9.773 -8.008 0.495 1 97.56 104 CYS A CA 1
ATOM 810 C C . CYS A 1 104 ? 10.844 -9.023 0.865 1 97.56 104 CYS A C 1
ATOM 812 O O . CYS A 1 104 ? 12.039 -8.734 0.787 1 97.56 104 CYS A O 1
ATOM 814 N N . LEU A 1 105 ? 10.43 -10.18 1.164 1 97.75 105 LEU A N 1
ATOM 815 C CA . LEU A 1 105 ? 11.359 -11.141 1.759 1 97.75 105 LEU A CA 1
ATOM 816 C C . LEU A 1 105 ? 11.961 -12.047 0.691 1 97.75 105 LEU A C 1
ATOM 818 O O . LEU A 1 105 ? 12.977 -12.703 0.931 1 97.75 105 LEU A O 1
ATOM 822 N N . CYS A 1 106 ? 11.359 -12.188 -0.427 1 98.44 106 CYS A N 1
ATOM 823 C CA . CYS A 1 106 ? 11.844 -13.023 -1.522 1 98.44 106 CYS A CA 1
ATOM 824 C C . CYS A 1 106 ? 12.188 -12.172 -2.742 1 98.44 106 CYS A C 1
ATOM 826 O O . CYS A 1 106 ? 11.68 -11.062 -2.891 1 98.44 106 CYS A O 1
ATOM 828 N N . TYR A 1 107 ? 13.141 -12.688 -3.604 1 98 107 TYR A N 1
ATOM 829 C CA . TYR A 1 107 ? 13.359 -12.102 -4.922 1 98 107 TYR A CA 1
ATOM 830 C C . TYR A 1 107 ? 12.195 -12.414 -5.855 1 98 107 TYR A C 1
ATOM 832 O O . TYR A 1 107 ? 11.641 -11.516 -6.488 1 98 107 TYR A O 1
ATOM 840 N N . GLY A 1 108 ? 11.883 -13.734 -5.879 1 98.62 108 GLY A N 1
ATOM 841 C CA . GLY A 1 108 ? 10.758 -14.211 -6.668 1 98.62 108 GLY A CA 1
ATOM 842 C C . GLY A 1 108 ? 9.477 -14.336 -5.863 1 98.62 108 GLY A C 1
ATOM 843 O O . GLY A 1 108 ? 9.195 -13.492 -5.004 1 98.62 108 GLY A O 1
ATOM 844 N N . CYS A 1 109 ? 8.648 -15.25 -6.25 1 98.88 109 CYS A N 1
ATOM 845 C CA . CYS A 1 109 ? 7.387 -15.5 -5.57 1 98.88 109 CYS A CA 1
ATOM 846 C C . CYS A 1 109 ? 7.281 -16.969 -5.145 1 98.88 109 CYS A C 1
ATOM 848 O O . CYS A 1 109 ? 7.848 -17.844 -5.793 1 98.88 109 CYS A O 1
ATOM 850 N N . ILE A 1 110 ? 6.57 -17.172 -4.086 1 98.75 110 ILE A N 1
ATOM 851 C CA . ILE A 1 110 ? 6.469 -18.531 -3.562 1 98.75 110 ILE A CA 1
ATOM 852 C C . ILE A 1 110 ? 5.469 -19.328 -4.395 1 98.75 110 ILE A C 1
ATOM 854 O O . ILE A 1 110 ? 4.312 -18.922 -4.543 1 98.75 110 ILE A O 1
ATOM 858 N N . ASP A 1 111 ? 5.953 -20.375 -4.965 1 98.31 111 ASP A N 1
ATOM 859 C CA . ASP A 1 111 ? 5.062 -21.406 -5.488 1 98.31 111 ASP A CA 1
ATOM 860 C C . ASP A 1 111 ? 4.551 -22.312 -4.367 1 98.31 111 ASP A C 1
ATOM 862 O O . ASP A 1 111 ? 5.215 -23.281 -3.992 1 98.31 111 ASP A O 1
ATOM 866 N N . VAL A 1 112 ? 3.396 -22.078 -3.904 1 98.25 112 VAL A N 1
ATOM 867 C CA . VAL A 1 112 ? 2.883 -22.703 -2.689 1 98.25 112 VAL A CA 1
ATOM 868 C C . VAL A 1 112 ? 2.537 -24.156 -2.961 1 98.25 112 VAL A C 1
ATOM 870 O O . VAL A 1 112 ? 2.35 -24.938 -2.025 1 98.25 112 VAL A O 1
ATOM 873 N N . TYR A 1 113 ? 2.438 -24.594 -4.141 1 97.56 113 TYR A N 1
ATOM 874 C CA . TYR A 1 113 ? 2.094 -25.969 -4.473 1 97.56 113 TYR A CA 1
ATOM 875 C C . TYR A 1 113 ? 3.338 -26.844 -4.512 1 97.56 113 TYR A C 1
ATOM 877 O O . TYR A 1 113 ? 3.266 -28.047 -4.242 1 97.56 113 TYR A O 1
ATOM 885 N N . ARG A 1 114 ? 4.453 -26.266 -4.859 1 97 114 ARG A N 1
ATOM 886 C CA . ARG A 1 114 ? 5.719 -26.984 -4.902 1 97 114 ARG A CA 1
ATOM 887 C C . ARG A 1 114 ? 6.551 -26.703 -3.654 1 97 114 ARG A C 1
ATOM 889 O O . ARG A 1 114 ? 7.508 -27.438 -3.367 1 97 114 ARG A O 1
ATOM 896 N N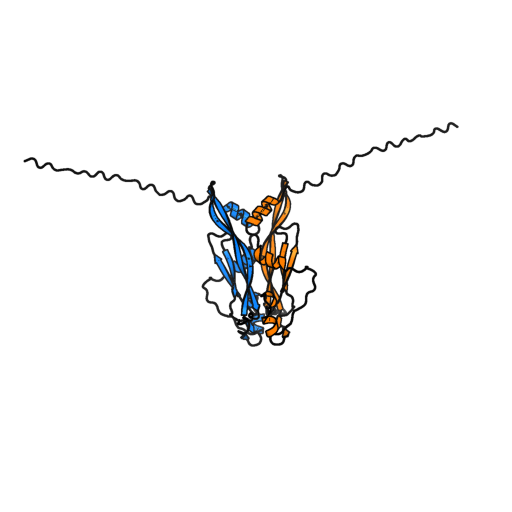 . GLY A 1 115 ? 6.254 -25.625 -2.93 1 96.94 115 GLY A N 1
ATOM 897 C CA . GLY A 1 115 ? 7.008 -25.266 -1.74 1 96.94 115 GLY A CA 1
ATOM 898 C C . GLY A 1 115 ? 8.383 -24.719 -2.051 1 96.94 115 GLY A C 1
ATOM 899 O O . GLY A 1 115 ? 9.359 -25.031 -1.364 1 96.94 115 GLY A O 1
ATOM 900 N N . VAL A 1 116 ? 8.523 -24.016 -3.174 1 98 116 VAL A N 1
ATOM 901 C CA . VAL A 1 116 ? 9.797 -23.406 -3.572 1 98 116 VAL A CA 1
ATOM 902 C C . VAL A 1 116 ? 9.562 -21.984 -4.055 1 98 116 VAL A C 1
ATOM 904 O O . VAL A 1 116 ? 8.422 -21.562 -4.266 1 98 116 VAL A O 1
ATOM 907 N N . GLU A 1 117 ? 10.617 -21.297 -4.18 1 98.38 117 GLU A N 1
ATOM 908 C CA . GLU A 1 117 ? 10.555 -19.969 -4.754 1 98.38 117 GLU A CA 1
ATOM 909 C C . GLU A 1 117 ? 10.617 -20.016 -6.277 1 98.38 117 GLU A C 1
ATOM 911 O O . GLU A 1 117 ? 11.516 -20.625 -6.852 1 98.38 117 GLU A O 1
ATOM 916 N N . ASP A 1 118 ? 9.656 -19.469 -6.902 1 98.12 118 ASP A N 1
ATOM 917 C CA . ASP A 1 118 ? 9.664 -19.281 -8.352 1 98.12 118 ASP A CA 1
ATOM 918 C C . ASP A 1 118 ? 10.367 -17.969 -8.734 1 98.12 118 ASP A C 1
ATOM 920 O O . ASP A 1 118 ? 9.812 -16.891 -8.555 1 98.12 118 ASP A O 1
ATOM 924 N N . THR A 1 119 ? 11.492 -18.047 -9.406 1 98.06 119 THR A N 1
ATOM 925 C CA . THR A 1 119 ? 12.305 -16.859 -9.68 1 98.06 119 THR A CA 1
ATOM 926 C C . THR A 1 119 ? 12.016 -16.312 -11.07 1 98.06 119 THR A C 1
ATOM 928 O O . THR A 1 119 ? 12.648 -15.352 -11.508 1 98.06 119 THR A O 1
ATOM 931 N N . ARG A 1 120 ? 11.07 -16.938 -11.734 1 97.62 120 ARG A N 1
ATOM 932 C CA . ARG A 1 120 ? 10.633 -16.344 -12.992 1 97.62 120 ARG A CA 1
ATOM 933 C C . ARG A 1 120 ? 9.773 -15.117 -12.742 1 97.62 120 ARG A C 1
ATOM 935 O O . ARG A 1 120 ? 9.633 -14.266 -13.625 1 97.62 120 ARG A O 1
ATOM 942 N N . LEU A 1 121 ? 9.117 -15.102 -11.625 1 98.44 121 LEU A N 1
ATOM 943 C CA . LEU A 1 121 ? 8.391 -13.93 -11.172 1 98.44 121 LEU A CA 1
ATOM 944 C C . LEU A 1 121 ? 9.242 -13.086 -10.227 1 98.44 121 LEU A C 1
ATOM 946 O O . LEU A 1 121 ? 10.32 -13.516 -9.812 1 98.44 121 LEU A O 1
ATOM 950 N N . ILE A 1 122 ? 8.734 -11.844 -9.969 1 98.75 122 ILE A N 1
ATOM 951 C CA . ILE A 1 122 ? 9.461 -10.961 -9.062 1 98.75 122 ILE A CA 1
ATOM 952 C C . ILE A 1 122 ? 8.523 -10.453 -7.973 1 98.75 122 ILE A C 1
ATOM 954 O O . ILE A 1 122 ? 7.324 -10.258 -8.211 1 98.75 122 ILE A O 1
ATOM 958 N N . SER A 1 123 ? 9.078 -10.32 -6.773 1 98.81 123 SER A N 1
ATOM 959 C CA . SER A 1 123 ? 8.391 -9.648 -5.676 1 98.81 123 SER A CA 1
ATOM 960 C C . SER A 1 123 ? 8.695 -8.156 -5.66 1 98.81 123 SER A C 1
ATOM 962 O O . SER A 1 123 ? 9.852 -7.754 -5.574 1 98.81 123 SER A O 1
ATOM 964 N N . VAL A 1 124 ? 7.582 -7.328 -5.711 1 98.19 124 VAL A N 1
ATOM 965 C CA . VAL A 1 124 ? 7.758 -5.883 -5.855 1 98.19 124 VAL A CA 1
ATOM 966 C C . VAL A 1 124 ? 6.934 -5.156 -4.793 1 98.19 124 VAL A C 1
ATOM 968 O O . VAL A 1 124 ? 5.785 -5.527 -4.527 1 98.19 124 VAL A O 1
ATOM 971 N N . PRO A 1 125 ? 7.535 -4.145 -4.172 1 97.19 125 PRO A N 1
ATOM 972 C CA . PRO A 1 125 ? 6.758 -3.375 -3.197 1 97.19 125 PRO A CA 1
ATOM 973 C C . PRO A 1 125 ? 5.582 -2.637 -3.832 1 97.19 125 PRO A C 1
ATOM 975 O O . PRO A 1 125 ? 5.695 -2.141 -4.957 1 97.19 125 PRO A O 1
ATOM 978 N N . VAL A 1 126 ? 4.5 -2.705 -3.17 1 94.38 126 VAL A N 1
ATOM 979 C CA . VAL A 1 126 ? 3.381 -1.811 -3.439 1 94.38 126 VAL A CA 1
ATOM 980 C C . VAL A 1 126 ? 3.547 -0.52 -2.641 1 94.38 126 VAL A C 1
ATOM 982 O O . VAL A 1 126 ? 3.613 -0.548 -1.409 1 94.38 126 VAL A O 1
ATOM 985 N N . THR A 1 127 ? 3.545 0.608 -3.363 1 90.56 127 THR A N 1
ATOM 986 C CA . THR A 1 127 ? 3.984 1.832 -2.703 1 90.56 127 THR A CA 1
ATOM 987 C C . THR A 1 127 ? 2.85 2.85 -2.635 1 90.56 127 THR A C 1
ATOM 989 O O . THR A 1 127 ? 1.953 2.844 -3.482 1 90.56 127 THR A O 1
ATOM 992 N N . TYR A 1 128 ? 2.943 3.605 -1.57 1 85.56 128 TYR A N 1
ATOM 993 C CA . TYR A 1 128 ? 2.074 4.758 -1.359 1 85.56 128 TYR A CA 1
ATOM 994 C C . TYR A 1 128 ? 2.889 6.004 -1.036 1 85.56 128 TYR A C 1
ATOM 996 O O . TYR A 1 128 ? 3.871 5.934 -0.292 1 85.56 128 TYR A O 1
ATOM 1004 N N . THR A 1 129 ? 2.543 7.074 -1.693 1 82.94 129 THR A N 1
ATOM 1005 C CA . THR A 1 129 ? 3.266 8.312 -1.438 1 82.94 129 THR A CA 1
ATOM 1006 C C . THR A 1 129 ? 2.598 9.109 -0.32 1 82.94 129 THR A C 1
ATOM 1008 O O . THR A 1 129 ? 1.397 9.383 -0.378 1 82.94 129 THR A O 1
ATOM 1011 N N . VAL A 1 130 ? 3.43 9.445 0.687 1 76.06 130 VAL A N 1
ATOM 1012 C CA . VAL A 1 130 ? 2.9 10.219 1.809 1 76.06 130 VAL A CA 1
ATOM 1013 C C . VAL A 1 130 ? 3.646 11.547 1.924 1 76.06 130 VAL A C 1
ATOM 1015 O O . VAL A 1 130 ? 4.82 11.641 1.552 1 76.06 130 VAL A O 1
ATOM 1018 N N . LYS A 1 131 ? 2.916 12.477 2.338 1 71.56 131 LYS A N 1
ATOM 1019 C CA . LYS A 1 131 ? 3.551 13.75 2.641 1 71.56 131 LYS A CA 1
ATOM 1020 C C . LYS A 1 131 ? 4.137 13.758 4.051 1 71.56 131 LYS A C 1
ATOM 1022 O O . LYS A 1 131 ? 3.482 13.32 5 1 71.56 131 LYS A O 1
ATOM 1027 N N . VAL A 1 132 ? 5.387 14.18 4.148 1 73.19 132 VAL A N 1
ATOM 1028 C CA . VAL A 1 132 ? 6.062 14.289 5.438 1 73.19 132 VAL A CA 1
ATOM 1029 C C . VAL A 1 132 ? 6.605 15.703 5.621 1 73.19 132 VAL A C 1
ATOM 1031 O O . VAL A 1 132 ? 6.684 16.469 4.664 1 73.19 132 VAL A O 1
ATOM 1034 N N . LEU A 1 133 ? 6.84 16.078 6.914 1 71.81 133 LEU A N 1
ATOM 1035 C CA . LEU A 1 133 ? 7.383 17.391 7.246 1 71.81 133 LEU A CA 1
ATOM 1036 C C . LEU A 1 133 ? 8.805 17.266 7.789 1 71.81 133 LEU A C 1
ATOM 1038 O O . LEU A 1 133 ? 9.055 16.484 8.711 1 71.81 133 LEU A O 1
ATOM 1042 N N . TYR A 1 134 ? 9.688 17.984 7.125 1 78.38 134 TYR A N 1
ATOM 1043 C CA . TYR A 1 134 ? 11.047 18.047 7.633 1 78.38 134 TYR A CA 1
ATOM 1044 C C . TYR A 1 134 ? 11.281 19.359 8.383 1 78.38 134 TYR A C 1
ATOM 1046 O O . TYR A 1 134 ? 10.828 20.422 7.957 1 78.38 134 TYR A O 1
ATOM 1054 N N . ARG A 1 135 ? 12.008 19.234 9.523 1 74.75 135 ARG A N 1
ATOM 1055 C CA . ARG A 1 135 ? 12.375 20.406 10.312 1 74.75 135 ARG A CA 1
ATOM 1056 C C . ARG A 1 135 ? 13.453 21.219 9.602 1 74.75 135 ARG A C 1
ATOM 1058 O O . ARG A 1 135 ? 14.445 20.656 9.125 1 74.75 135 ARG A O 1
ATOM 1065 N N . ARG A 1 136 ? 12.969 22.422 9.297 1 77.81 136 ARG A N 1
ATOM 1066 C CA . ARG A 1 136 ? 13.922 23.344 8.664 1 77.81 136 ARG A CA 1
ATOM 1067 C C . ARG A 1 136 ? 14.211 24.547 9.555 1 77.81 136 ARG A C 1
ATOM 1069 O O . ARG A 1 136 ? 13.664 25.625 9.344 1 77.81 136 ARG A O 1
ATOM 1076 N N . GLY A 1 137 ? 14.984 24.375 10.625 1 76.12 137 GLY A N 1
ATOM 1077 C CA . GLY A 1 137 ? 15.422 25.484 11.453 1 76.12 137 GLY A CA 1
ATOM 1078 C C . GLY A 1 137 ? 14.273 26.172 12.188 1 76.12 137 GLY A C 1
ATOM 1079 O O . GLY A 1 137 ? 13.242 25.547 12.445 1 76.12 137 GLY A O 1
ATOM 1080 N N . CYS A 1 138 ? 14.547 27.438 12.781 1 73.94 138 CYS A N 1
ATOM 1081 C CA . CYS A 1 138 ? 13.57 28.172 13.57 1 73.94 138 CYS A CA 1
ATOM 1082 C C . CYS A 1 138 ? 13.164 29.469 12.867 1 73.94 138 CYS A C 1
ATOM 1084 O O . CYS A 1 138 ? 13.945 30.031 12.102 1 73.94 138 CYS A O 1
ATOM 1086 N N . ASP A 1 139 ? 11.859 29.594 12.906 1 72.56 139 ASP A N 1
ATOM 1087 C CA . ASP A 1 139 ? 11.438 30.891 12.375 1 72.56 139 ASP A CA 1
ATOM 1088 C C . ASP A 1 139 ? 11.82 32.031 13.328 1 72.56 139 ASP A C 1
ATOM 1090 O O . ASP A 1 139 ? 12.5 31.797 14.336 1 72.56 139 ASP A O 1
ATOM 1094 N N . SER A 1 140 ? 11.438 33.25 12.906 1 75.31 140 SER A N 1
ATOM 1095 C CA . SER A 1 140 ? 11.789 34.469 13.641 1 75.31 140 SER A CA 1
ATOM 1096 C C . SER A 1 140 ? 11.242 34.438 15.062 1 75.31 140 SER A C 1
ATOM 1098 O O . SER A 1 140 ? 11.789 35.062 15.961 1 75.31 140 SER A O 1
ATOM 1100 N N . GLY A 1 141 ? 10.234 33.688 15.18 1 73.38 141 GLY A N 1
ATOM 1101 C CA . GLY A 1 141 ? 9.617 33.594 16.484 1 73.38 141 GLY A CA 1
ATOM 1102 C C . GLY A 1 141 ? 10.125 32.406 17.312 1 73.38 141 GLY A C 1
ATOM 1103 O O . GLY A 1 141 ? 9.648 32.156 18.422 1 73.38 141 GLY A O 1
ATOM 1104 N N . GLY A 1 142 ? 11.062 31.719 16.781 1 69.06 142 GLY A N 1
ATOM 1105 C CA . GLY A 1 142 ? 11.656 30.609 17.516 1 69.06 142 GLY A CA 1
ATOM 1106 C C . GLY A 1 142 ? 10.938 29.297 17.281 1 69.06 142 GLY A C 1
ATOM 1107 O O . GLY A 1 142 ? 11.242 28.297 17.938 1 69.06 142 GLY A O 1
ATOM 1108 N N . ARG A 1 143 ? 9.906 29.438 16.484 1 67.31 143 ARG A N 1
ATOM 1109 C CA . ARG A 1 143 ? 9.188 28.203 16.188 1 67.31 143 ARG A CA 1
ATOM 1110 C C . ARG A 1 143 ? 9.867 27.422 15.062 1 67.31 143 ARG A C 1
ATOM 1112 O O . ARG A 1 143 ? 10.492 28.016 14.18 1 67.31 143 ARG A O 1
ATOM 1119 N N . VAL A 1 144 ? 9.742 26.125 15.117 1 70.62 144 VAL A N 1
ATOM 1120 C CA . VAL A 1 144 ? 10.359 25.25 14.125 1 70.62 144 VAL A CA 1
ATOM 1121 C C . VAL A 1 144 ? 9.68 25.438 12.773 1 70.62 144 VAL A C 1
ATOM 1123 O O . VAL A 1 144 ? 8.453 25.531 12.695 1 70.62 144 VAL A O 1
ATOM 1126 N N . LYS A 1 145 ? 10.414 25.625 11.758 1 72.06 145 LYS A N 1
ATOM 1127 C CA . LYS A 1 145 ? 9.922 25.672 10.391 1 72.06 145 LYS A CA 1
ATOM 1128 C C . LYS A 1 145 ? 9.977 24.297 9.742 1 72.06 145 LYS A C 1
ATOM 1130 O O . LYS A 1 145 ? 10.906 23.531 9.984 1 72.06 145 LYS A O 1
ATOM 1135 N N . TYR A 1 146 ? 8.867 24.031 8.984 1 69.88 146 TYR A N 1
ATOM 1136 C CA . TYR A 1 146 ? 8.805 22.719 8.352 1 69.88 146 TYR A CA 1
ATOM 1137 C C . TYR A 1 146 ? 8.758 22.859 6.832 1 69.88 146 TYR A C 1
ATOM 1139 O O . TYR A 1 146 ? 8.242 23.844 6.305 1 69.88 146 TYR A O 1
ATOM 1147 N N . ARG A 1 147 ? 9.43 21.922 6.188 1 75.31 147 ARG A N 1
ATOM 1148 C CA . ARG A 1 147 ? 9.297 21.75 4.746 1 75.31 147 ARG A CA 1
ATOM 1149 C C . ARG A 1 147 ? 8.625 20.422 4.418 1 75.31 147 ARG A C 1
ATOM 1151 O O . ARG A 1 147 ? 9.016 19.375 4.938 1 75.31 147 ARG A O 1
ATOM 1158 N N . ALA A 1 148 ? 7.574 20.562 3.582 1 71.69 148 ALA A N 1
ATOM 1159 C CA . ALA A 1 148 ? 6.844 19.359 3.199 1 71.69 148 ALA A CA 1
ATOM 1160 C C . ALA A 1 148 ? 7.555 18.625 2.066 1 71.69 148 ALA A C 1
ATOM 1162 O O . ALA A 1 148 ? 8.07 19.25 1.141 1 71.69 148 ALA A O 1
ATOM 1163 N N . LYS A 1 149 ? 7.691 17.312 2.256 1 76.94 149 LYS A N 1
ATOM 1164 C CA . LYS A 1 149 ? 8.258 16.453 1.223 1 76.94 149 LYS A CA 1
ATOM 1165 C C . LYS A 1 149 ? 7.406 15.203 1.029 1 76.94 149 LYS A C 1
ATOM 1167 O O . LYS A 1 149 ? 6.699 14.781 1.945 1 76.94 149 LYS A O 1
ATOM 1172 N N . GLU A 1 150 ? 7.426 14.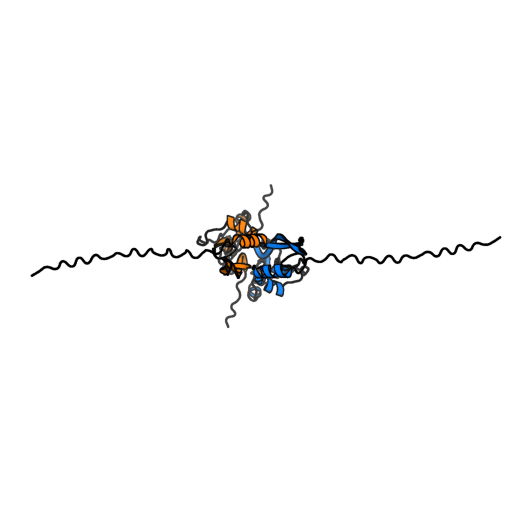758 -0.199 1 77.44 150 GLU A N 1
ATOM 1173 C CA . GLU A 1 150 ? 6.773 13.484 -0.495 1 77.44 150 GLU A CA 1
ATOM 1174 C C . GLU A 1 150 ? 7.75 12.32 -0.359 1 77.44 150 GLU A C 1
ATOM 1176 O O . GLU A 1 150 ? 8.875 12.383 -0.86 1 77.44 150 GLU A O 1
ATOM 1181 N N . VAL A 1 151 ? 7.203 11.32 0.417 1 83 151 VAL A N 1
ATOM 1182 C CA . VAL A 1 151 ? 8.031 10.133 0.613 1 83 151 VAL A CA 1
ATOM 1183 C C . VAL A 1 151 ? 7.254 8.883 0.204 1 83 151 VAL A C 1
ATOM 1185 O O . VAL A 1 151 ? 6.062 8.766 0.498 1 83 151 VAL A O 1
ATOM 1188 N N . LYS A 1 152 ? 8 8.016 -0.454 1 85.62 152 LYS A N 1
ATOM 1189 C CA . LYS A 1 152 ? 7.398 6.738 -0.833 1 85.62 152 LYS A CA 1
ATOM 1190 C C . LYS A 1 152 ? 7.426 5.75 0.331 1 85.62 152 LYS A C 1
ATOM 1192 O O . LYS A 1 152 ? 8.461 5.574 0.981 1 85.62 152 LYS A O 1
ATOM 1197 N N . VAL A 1 153 ? 6.227 5.254 0.622 1 88.06 153 VAL A N 1
ATOM 1198 C CA . VAL A 1 153 ? 6.109 4.23 1.655 1 88.06 153 VAL A CA 1
ATOM 1199 C C . VAL A 1 153 ? 5.75 2.891 1.016 1 88.06 153 VAL A C 1
ATOM 1201 O O . VAL A 1 153 ? 4.766 2.791 0.279 1 88.06 153 VAL A O 1
ATOM 1204 N N . ASN A 1 154 ? 6.625 1.832 1.262 1 92.56 154 ASN A N 1
ATOM 1205 C CA . ASN A 1 154 ? 6.246 0.471 0.896 1 92.56 154 ASN A CA 1
ATOM 1206 C C . ASN A 1 154 ? 5.176 -0.082 1.829 1 92.56 154 ASN A C 1
ATOM 1208 O O . ASN A 1 154 ? 5.402 -0.218 3.033 1 92.56 154 ASN A O 1
ATOM 1212 N N . VAL A 1 155 ? 4.109 -0.409 1.246 1 91.56 155 VAL A N 1
ATOM 1213 C CA . VAL A 1 155 ? 2.975 -0.806 2.074 1 91.56 155 VAL A CA 1
ATOM 1214 C C . VAL A 1 155 ? 2.902 -2.33 2.154 1 91.56 155 VAL A C 1
ATOM 1216 O O . VAL A 1 155 ? 2.465 -2.883 3.166 1 91.56 155 VAL A O 1
ATOM 1219 N N . GLY A 1 156 ? 3.285 -2.971 1.194 1 94.81 156 GLY A N 1
ATOM 1220 C CA . GLY A 1 156 ? 3.324 -4.414 1.028 1 94.81 156 GLY A CA 1
ATOM 1221 C C . GLY A 1 156 ? 4.047 -4.852 -0.232 1 94.81 156 GLY A C 1
ATOM 1222 O O . GLY A 1 156 ? 4.746 -4.055 -0.861 1 94.81 156 GLY A O 1
ATOM 1223 N N . CYS A 1 157 ? 3.883 -6.117 -0.5 1 98 157 CYS A N 1
ATOM 1224 C CA . CYS A 1 157 ? 4.531 -6.641 -1.695 1 98 157 CYS A CA 1
ATOM 1225 C C . CYS A 1 157 ? 3.543 -7.414 -2.561 1 98 157 CYS A C 1
ATOM 1227 O O . CYS A 1 157 ? 2.557 -7.953 -2.053 1 98 157 CYS A O 1
ATOM 1229 N N . THR A 1 158 ? 3.805 -7.418 -3.818 1 98.75 158 THR A N 1
ATOM 1230 C CA . THR A 1 158 ? 2.996 -8.172 -4.766 1 98.75 158 THR A CA 1
ATOM 1231 C C . THR A 1 158 ? 3.883 -8.938 -5.75 1 98.75 158 THR A C 1
ATOM 1233 O O . THR A 1 158 ? 5.035 -8.555 -5.977 1 98.75 158 THR A O 1
ATOM 1236 N N . CYS A 1 159 ? 3.344 -10.078 -6.254 1 98.88 159 CYS A N 1
ATOM 1237 C CA . CYS A 1 159 ? 4.043 -10.828 -7.293 1 98.88 159 CYS A CA 1
ATOM 1238 C C . CYS A 1 159 ? 3.705 -10.289 -8.68 1 98.88 159 CYS A C 1
ATOM 1240 O O . CYS A 1 159 ? 2.541 -10.008 -8.969 1 98.88 159 CYS A O 1
ATOM 1242 N N . ALA A 1 160 ? 4.781 -10.141 -9.523 1 98.81 160 ALA A N 1
ATOM 1243 C CA . ALA A 1 160 ? 4.555 -9.602 -10.859 1 98.81 160 ALA A CA 1
ATOM 1244 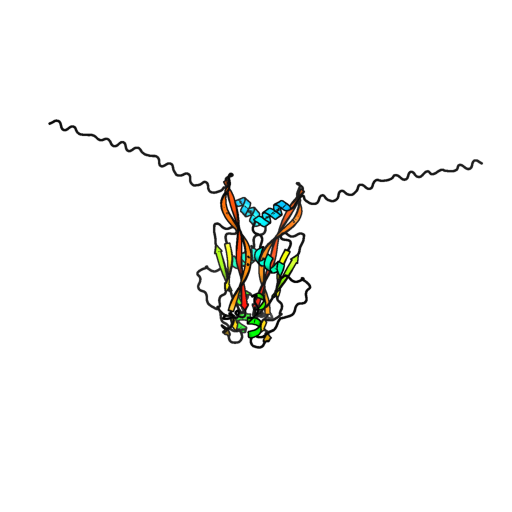C C . ALA A 1 160 ? 5.477 -10.258 -11.883 1 98.81 160 ALA A C 1
ATOM 1246 O O . ALA A 1 160 ? 6.523 -10.805 -11.523 1 98.81 160 ALA A O 1
ATOM 1247 N N . VAL A 1 161 ? 4.973 -10.266 -13.102 1 98.5 161 VAL A N 1
ATOM 1248 C CA . VAL A 1 161 ? 5.828 -10.625 -14.227 1 98.5 161 VAL A CA 1
ATOM 1249 C C . VAL A 1 161 ? 6.836 -9.508 -14.492 1 98.5 161 VAL A C 1
ATOM 1251 O O . VAL A 1 161 ? 6.465 -8.336 -14.555 1 98.5 161 VAL A O 1
ATOM 1254 N N . PRO A 1 162 ? 8.156 -9.844 -14.547 1 97.56 162 PRO A N 1
ATOM 1255 C CA . PRO A 1 162 ? 9.133 -8.805 -14.875 1 97.56 162 PRO A CA 1
ATOM 1256 C C . PRO A 1 162 ? 8.883 -8.164 -16.234 1 97.56 162 PRO A C 1
ATOM 1258 O O . PRO A 1 162 ? 8.453 -8.852 -17.172 1 97.56 162 PRO A O 1
ATOM 1261 N N . LYS A 1 163 ? 9.141 -6.848 -16.266 1 92.88 163 LYS A N 1
ATOM 1262 C CA . LYS A 1 163 ? 8.984 -6.137 -17.531 1 92.88 163 LYS A CA 1
ATOM 1263 C C . LYS A 1 163 ? 10.008 -6.613 -18.562 1 92.88 163 LYS A C 1
ATOM 1265 O O . LYS A 1 163 ? 11.18 -6.816 -18.219 1 92.88 163 LYS A O 1
ATOM 1270 N N . LYS A 1 164 ? 9.523 -6.918 -19.766 1 83.69 164 LYS A N 1
ATOM 1271 C CA . LYS A 1 164 ? 10.422 -7.332 -20.828 1 83.69 164 LYS A CA 1
ATOM 1272 C C . LYS A 1 164 ? 11.328 -6.184 -21.266 1 83.69 164 LYS A C 1
ATOM 1274 O O . LYS A 1 164 ? 10.852 -5.062 -21.469 1 83.69 164 LYS A O 1
ATOM 1279 N N . ARG A 1 165 ? 12.648 -6.16 -20.953 1 67.75 165 ARG A N 1
ATOM 1280 C CA . ARG A 1 165 ? 13.594 -5.176 -21.469 1 67.75 165 ARG A CA 1
ATOM 1281 C C . ARG A 1 165 ? 13.719 -5.27 -22.984 1 67.75 165 ARG A C 1
ATOM 1283 O O . ARG A 1 165 ? 13.875 -6.367 -23.531 1 67.75 165 ARG A O 1
ATOM 1290 N N . LEU A 1 166 ? 12.836 -4.508 -23.656 1 50.41 166 LEU A N 1
ATOM 1291 C CA . LEU A 1 166 ? 13.109 -4.484 -25.094 1 50.41 166 LEU A CA 1
ATOM 1292 C C . LEU A 1 166 ? 14.578 -4.164 -25.359 1 50.41 166 LEU A C 1
ATOM 1294 O O . LEU A 1 166 ? 15.117 -3.193 -24.812 1 50.41 166 LEU A O 1
ATOM 1298 N N . VAL A 1 167 ? 15.461 -5.133 -25.453 1 39.72 167 VAL A N 1
ATOM 1299 C CA . VAL A 1 167 ? 16.781 -4.855 -26.031 1 39.72 167 VAL A CA 1
ATOM 1300 C C . VAL A 1 167 ? 16.625 -3.984 -27.266 1 39.72 167 VAL A C 1
ATOM 1302 O O . VAL A 1 167 ? 15.883 -4.328 -28.188 1 39.72 167 VAL A O 1
ATOM 1305 N N . GLU A 1 168 ? 16.719 -2.721 -27.047 1 33.53 168 GLU A N 1
ATOM 1306 C CA . GLU A 1 168 ? 17.125 -2.055 -28.281 1 33.53 168 GLU A CA 1
ATOM 1307 C C . GLU A 1 168 ? 18.453 -2.584 -28.797 1 33.53 168 GLU A C 1
ATOM 1309 O O . GLU A 1 168 ? 19.375 -2.844 -28 1 33.53 168 GLU A O 1
ATOM 1314 N N . MET B 1 1 ? -86.062 44.844 2.689 1 31.39 1 MET B N 1
ATOM 1315 C CA . MET B 1 1 ? -85.188 43.688 2.631 1 31.39 1 MET B CA 1
ATOM 1316 C C . MET B 1 1 ? -83.812 44.094 2.057 1 31.39 1 MET B C 1
ATOM 1318 O O . MET B 1 1 ? -83.688 44.219 0.841 1 31.39 1 MET B O 1
ATOM 1322 N N . VAL B 1 2 ? -83.125 45 2.779 1 36.09 2 VAL B N 1
ATOM 1323 C CA . VAL B 1 2 ? -81.938 45.75 2.521 1 36.09 2 VAL B CA 1
ATOM 1324 C C . VAL B 1 2 ? -80.75 44.812 2.457 1 36.09 2 VAL B C 1
ATOM 1326 O O . VAL B 1 2 ? -80.5 44.031 3.379 1 36.09 2 VAL B O 1
ATOM 1329 N N . MET B 1 3 ? -80.438 44.344 1.247 1 29.83 3 MET B N 1
ATOM 1330 C CA . MET B 1 3 ? -79.312 43.438 0.828 1 29.83 3 MET B CA 1
ATOM 1331 C C . MET B 1 3 ? -78 44.031 1.217 1 29.83 3 MET B C 1
ATOM 1333 O O . MET B 1 3 ? -77.625 45.125 0.777 1 29.83 3 MET B O 1
ATOM 1337 N N . LEU B 1 4 ? -77.625 44.031 2.477 1 33.31 4 LEU B N 1
ATOM 1338 C CA . LEU B 1 4 ? -76.312 44.5 3.02 1 33.31 4 LEU B CA 1
ATOM 1339 C C . LEU B 1 4 ? -75.188 43.719 2.408 1 33.31 4 LEU B C 1
ATOM 1341 O O . LEU B 1 4 ? -75.125 42.5 2.484 1 33.31 4 LEU B O 1
ATOM 1345 N N . GLY B 1 5 ? -74.75 44.156 1.212 1 30.02 5 GLY B N 1
ATOM 1346 C CA . GLY B 1 5 ? -73.562 43.656 0.47 1 30.02 5 GLY B CA 1
ATOM 1347 C C . GLY B 1 5 ? -72.312 43.688 1.267 1 30.02 5 GLY B C 1
ATOM 1348 O O . GLY B 1 5 ? -71.938 44.75 1.812 1 30.02 5 GLY B O 1
ATOM 1349 N N . ASP B 1 6 ? -71.938 42.625 1.996 1 32.09 6 ASP B N 1
ATOM 1350 C CA . ASP B 1 6 ? -70.812 42.344 2.822 1 32.09 6 ASP B CA 1
ATOM 1351 C C . ASP B 1 6 ? -69.5 42.438 1.999 1 32.09 6 ASP B C 1
ATOM 1353 O O . ASP B 1 6 ? -69.312 41.719 1.023 1 32.09 6 ASP B O 1
ATOM 1357 N N . THR B 1 7 ? -69.062 43.625 1.646 1 33.56 7 THR B N 1
ATOM 1358 C CA . THR B 1 7 ? -67.75 43.812 0.952 1 33.56 7 THR B CA 1
ATOM 1359 C C . THR B 1 7 ? -66.625 43.312 1.8 1 33.56 7 THR B C 1
ATOM 1361 O O . THR B 1 7 ? -66.312 43.844 2.859 1 33.56 7 THR B O 1
ATOM 1364 N N . TRP B 1 8 ? -66.5 41.969 2.104 1 33.06 8 TRP B N 1
ATOM 1365 C CA . TRP B 1 8 ? -65.375 41.406 2.812 1 33.06 8 TRP B CA 1
ATOM 1366 C C . TRP B 1 8 ? -64.062 41.688 2.084 1 33.06 8 TRP B C 1
ATOM 1368 O O . TRP B 1 8 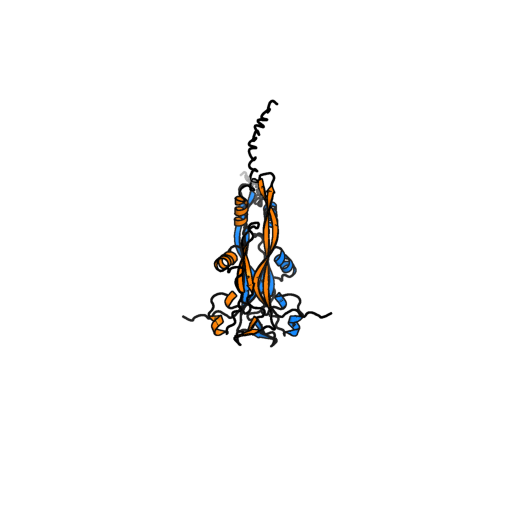? -63.812 41.219 0.975 1 33.06 8 TRP B O 1
ATOM 1378 N N . ALA B 1 9 ? -63.531 42.969 1.998 1 36.19 9 ALA B N 1
ATOM 1379 C CA . ALA B 1 9 ? -62.219 43.312 1.45 1 36.19 9 ALA B CA 1
ATOM 1380 C C . ALA B 1 9 ? -61.125 42.531 2.172 1 36.19 9 ALA B C 1
ATOM 1382 O O . ALA B 1 9 ? -61 42.625 3.395 1 36.19 9 ALA B O 1
ATOM 1383 N N . GLY B 1 10 ? -60.844 41.25 1.808 1 33.19 10 GLY B N 1
ATOM 1384 C CA . GLY B 1 10 ? -59.719 40.438 2.26 1 33.19 10 GLY B CA 1
ATOM 1385 C C . GLY B 1 10 ? -58.375 41.125 2.139 1 33.19 10 GLY B C 1
ATOM 1386 O O . GLY B 1 10 ? -58.031 41.656 1.074 1 33.19 10 GLY B O 1
ATOM 1387 N N . ARG B 1 11 ? -57.906 41.875 3.152 1 39.28 11 ARG B N 1
ATOM 1388 C CA . ARG B 1 11 ? -56.531 42.406 3.268 1 39.28 11 ARG B CA 1
ATOM 1389 C C . ARG B 1 11 ? -55.5 41.312 3.105 1 39.28 11 ARG B C 1
ATOM 1391 O O . ARG B 1 11 ? -55.469 40.344 3.873 1 39.28 11 ARG B O 1
ATOM 1398 N N . ARG B 1 12 ? -55.094 41 1.882 1 40.75 12 ARG B N 1
ATOM 1399 C CA . ARG B 1 12 ? -53.969 40.125 1.604 1 40.75 12 ARG B CA 1
ATOM 1400 C C . ARG B 1 12 ? -52.688 40.688 2.219 1 40.75 12 ARG B C 1
ATOM 1402 O O . ARG B 1 12 ? -52.25 41.781 1.873 1 40.75 12 ARG B O 1
ATOM 1409 N N . GLY B 1 13 ? -52.438 40.594 3.535 1 33.28 13 GLY B N 1
ATOM 1410 C CA . GLY B 1 13 ? -51.156 40.906 4.105 1 33.28 13 GLY B CA 1
ATOM 1411 C C . GLY B 1 13 ? -50 40.188 3.41 1 33.28 13 GLY B C 1
ATOM 1412 O O . GLY B 1 13 ? -50.094 39 3.146 1 33.28 13 GLY B O 1
ATOM 1413 N N . ASN B 1 14 ? -49.312 40.812 2.537 1 36.28 14 ASN B N 1
ATOM 1414 C CA . ASN B 1 14 ? -48.062 40.375 1.925 1 36.28 14 ASN B CA 1
ATOM 1415 C C . ASN B 1 14 ? -47 40.031 2.979 1 36.28 14 ASN B C 1
ATOM 1417 O O . ASN B 1 14 ? -46.562 40.875 3.732 1 36.28 14 ASN B O 1
ATOM 1421 N N . ARG B 1 15 ? -47.156 38.906 3.707 1 38.66 15 ARG B N 1
ATOM 1422 C CA . ARG B 1 15 ? -46.031 38.438 4.516 1 38.66 15 ARG B CA 1
ATOM 1423 C C . ARG B 1 15 ? -44.75 38.312 3.68 1 38.66 15 ARG B C 1
ATOM 1425 O O . ARG B 1 15 ? -44.75 37.562 2.689 1 38.66 15 ARG B O 1
ATOM 1432 N N . ARG B 1 16 ? -43.938 39.344 3.656 1 43.59 16 ARG B N 1
ATOM 1433 C CA . ARG B 1 16 ? -42.562 39.188 3.189 1 43.59 16 ARG B CA 1
ATOM 1434 C C . ARG B 1 16 ? -41.906 37.938 3.807 1 43.59 16 ARG B C 1
ATOM 1436 O O . ARG B 1 16 ? -41.906 37.781 5.027 1 43.59 16 ARG B O 1
ATOM 1443 N N . ARG B 1 17 ? -41.906 36.844 3.102 1 39.97 17 ARG B N 1
ATOM 1444 C CA . ARG B 1 17 ? -41.094 35.688 3.432 1 39.97 17 ARG B CA 1
ATOM 1445 C C . ARG B 1 17 ? -39.688 36.094 3.814 1 39.97 17 ARG B C 1
ATOM 1447 O O . ARG B 1 17 ? -39.031 36.844 3.066 1 39.97 17 ARG B O 1
ATOM 1454 N N . ARG B 1 18 ? -39.406 36.312 5.145 1 37.5 18 ARG B N 1
ATOM 1455 C CA . ARG B 1 18 ? -38.031 36.375 5.605 1 37.5 18 ARG B CA 1
ATOM 1456 C C . ARG B 1 18 ? -37.156 35.312 4.887 1 37.5 18 ARG B C 1
ATOM 1458 O O . ARG B 1 18 ? -37.5 34.125 4.887 1 37.5 18 ARG B O 1
ATOM 1465 N N . GLY B 1 19 ? -36.625 35.719 3.75 1 35.66 19 GLY B N 1
ATOM 1466 C CA . GLY B 1 19 ? -35.625 34.844 3.15 1 35.66 19 GLY B CA 1
ATOM 1467 C C . GLY B 1 19 ? -34.719 34.156 4.172 1 35.66 19 GLY B C 1
ATOM 1468 O O . GLY B 1 19 ? -34.281 34.781 5.125 1 35.66 19 GLY B O 1
ATOM 1469 N N . GLY B 1 20 ? -35.125 33 4.645 1 37.53 20 GLY B N 1
ATOM 1470 C CA . GLY B 1 20 ? -34.219 32.188 5.445 1 37.53 20 GLY B CA 1
ATOM 1471 C C . GLY B 1 20 ? -32.781 32.438 5.141 1 37.53 20 GLY B C 1
ATOM 1472 O O . GLY B 1 20 ? -32.375 32.531 3.975 1 37.53 20 GLY B O 1
ATOM 1473 N N . ARG B 1 21 ? -32.094 33.375 5.949 1 41.59 21 ARG B N 1
ATOM 1474 C CA . ARG B 1 21 ? -30.641 33.469 5.859 1 41.59 21 ARG B CA 1
ATOM 1475 C C . ARG B 1 21 ? -30 32.156 5.488 1 41.59 21 ARG B C 1
ATOM 1477 O O . ARG B 1 21 ? -30.297 31.125 6.098 1 41.59 21 ARG B O 1
ATOM 1484 N N . LYS B 1 22 ? -29.641 32 4.352 1 43.31 22 LYS B N 1
ATOM 1485 C CA . LYS B 1 22 ? -28.766 30.906 3.963 1 43.31 22 LYS B CA 1
ATOM 1486 C C . LYS B 1 22 ? -27.766 30.578 5.062 1 43.31 22 LYS B C 1
ATOM 1488 O O . LYS B 1 22 ? -27.219 31.484 5.695 1 43.31 22 LYS B O 1
ATOM 1493 N N . PRO B 1 23 ? -27.875 29.5 5.785 1 44.28 23 PRO B N 1
ATOM 1494 C CA . PRO B 1 23 ? -26.812 29.141 6.734 1 44.28 23 PRO B CA 1
ATOM 1495 C C . PRO B 1 23 ? -25.438 29.641 6.293 1 44.28 23 PRO B C 1
ATOM 1497 O O . PRO B 1 23 ? -25.078 29.531 5.113 1 44.28 23 PRO B O 1
ATOM 1500 N N . LEU B 1 24 ? -24.891 30.734 6.777 1 44.09 24 LEU B N 1
ATOM 1501 C CA . LEU B 1 24 ? -23.547 31.219 6.512 1 44.09 24 LEU B CA 1
ATOM 1502 C C . LEU B 1 24 ? -22.562 30.047 6.371 1 44.09 24 LEU B C 1
ATOM 1504 O O . LEU B 1 24 ? -22.406 29.25 7.301 1 44.09 24 LEU B O 1
ATOM 1508 N N . GLY B 1 25 ? -22.438 29.422 5.23 1 50.75 25 GLY B N 1
ATOM 1509 C CA . GLY B 1 25 ? -21.344 28.5 5.008 1 50.75 25 GLY B CA 1
ATOM 1510 C C . GLY B 1 25 ? -20.062 28.922 5.703 1 50.75 25 GLY B C 1
ATOM 1511 O O . GLY B 1 25 ? -19.891 30.094 6.055 1 50.75 25 GLY B O 1
ATOM 1512 N N . CYS B 1 26 ? -19.453 27.969 6.602 1 59.62 26 CYS B N 1
ATOM 1513 C CA . CYS B 1 26 ? -18.188 28.266 7.273 1 59.62 26 CYS B CA 1
ATOM 1514 C C . CYS B 1 26 ? -17.281 29.094 6.383 1 59.62 26 CYS B C 1
ATOM 1516 O O . CYS B 1 26 ? -17.359 29.016 5.156 1 59.62 26 CYS B O 1
ATOM 1518 N N . ALA B 1 27 ? -16.828 30.297 6.797 1 53.91 27 ALA B N 1
ATOM 1519 C CA . ALA B 1 27 ? -15.805 31 6.035 1 53.91 27 ALA B CA 1
ATOM 1520 C C . ALA B 1 27 ? -14.812 30.031 5.406 1 53.91 27 ALA B C 1
ATOM 1522 O O . ALA B 1 27 ? -14.68 28.891 5.863 1 53.91 27 ALA B O 1
ATOM 1523 N N . SER B 1 28 ? -13.945 30.484 4.43 1 52.66 28 SER B N 1
ATOM 1524 C CA . SER B 1 28 ? -13.156 29.75 3.449 1 52.66 28 SER B CA 1
ATOM 1525 C C . SER B 1 28 ? -12.234 28.734 4.129 1 52.66 28 SER B C 1
ATOM 1527 O O . SER B 1 28 ? -11.703 29 5.207 1 52.66 28 SER B O 1
ATOM 1529 N N . ASP B 1 29 ? -12.5 27.484 4.062 1 53.19 29 ASP B N 1
ATOM 1530 C CA . ASP B 1 29 ? -11.719 26.281 4.352 1 53.19 29 ASP B CA 1
ATOM 1531 C C . ASP B 1 29 ? -10.32 26.391 3.742 1 53.19 29 ASP B C 1
ATOM 1533 O O . ASP B 1 29 ? -9.586 25.406 3.676 1 53.19 29 ASP B O 1
ATOM 1537 N N . LEU B 1 30 ? -10.086 27.531 3.074 1 52.22 30 LEU B N 1
ATOM 1538 C CA . LEU B 1 30 ? -8.898 27.625 2.236 1 52.22 30 LEU B CA 1
ATOM 1539 C C . LEU B 1 30 ? -7.629 27.453 3.064 1 52.22 30 LEU B C 1
ATOM 1541 O O . LEU B 1 30 ? -6.695 26.766 2.643 1 52.22 30 LEU B O 1
ATOM 1545 N N . GLN B 1 31 ? -7.676 28.141 4.172 1 48.47 31 GLN B N 1
ATOM 1546 C CA . GLN B 1 31 ? -6.422 28.094 4.918 1 48.47 31 GLN B CA 1
ATOM 1547 C C . GLN B 1 31 ? -6.121 26.672 5.391 1 48.47 31 GLN B C 1
ATOM 1549 O O . GLN B 1 31 ? -4.969 26.234 5.367 1 48.47 31 GLN B O 1
ATOM 1554 N N . ASP B 1 32 ? -7.102 26.094 5.871 1 50.84 32 ASP B N 1
ATOM 1555 C CA . ASP B 1 32 ? -6.879 24.75 6.379 1 50.84 32 ASP B CA 1
ATOM 1556 C C . ASP B 1 32 ? -6.477 23.797 5.258 1 50.84 32 ASP B C 1
ATOM 1558 O O . ASP B 1 32 ? -5.605 22.938 5.441 1 50.84 32 ASP B O 1
ATOM 1562 N N . ARG B 1 33 ? -7.172 24.016 4.16 1 52 33 ARG B N 1
ATOM 1563 C CA . ARG B 1 33 ? -6.781 23.25 2.979 1 52 33 ARG B CA 1
ATOM 1564 C C . ARG B 1 33 ? -5.328 23.547 2.6 1 52 33 ARG B C 1
ATOM 1566 O O . ARG B 1 33 ? -4.586 22.625 2.24 1 52 33 ARG B O 1
ATOM 1573 N N . GLN B 1 34 ? -5 24.781 2.648 1 50.25 34 GLN B N 1
ATOM 1574 C CA . GLN B 1 34 ? -3.627 25.172 2.336 1 50.25 34 GLN B CA 1
ATOM 1575 C C . GLN B 1 34 ? -2.641 24.516 3.305 1 50.25 34 GLN B C 1
ATOM 1577 O O . GLN B 1 34 ? -1.575 24.062 2.896 1 50.25 34 GLN B O 1
ATOM 1582 N N . LYS B 1 35 ? -3.105 24.578 4.48 1 47.97 35 LYS B N 1
ATOM 1583 C CA . LYS B 1 35 ? -2.223 24.016 5.492 1 47.97 35 LYS B CA 1
ATOM 1584 C C . LYS B 1 35 ? -2.1 22.5 5.32 1 47.97 35 LYS B C 1
ATOM 1586 O O . LYS B 1 35 ? -1.017 21.938 5.484 1 47.97 35 LYS B O 1
ATOM 1591 N N . TRP B 1 36 ? -3.268 21.953 5.07 1 51.28 36 TRP B N 1
ATOM 1592 C CA . TRP B 1 36 ? -3.201 20.516 4.793 1 51.28 36 TRP B CA 1
ATOM 1593 C C . TRP B 1 36 ? -2.275 20.234 3.613 1 51.28 36 TRP B C 1
ATOM 1595 O O . TRP B 1 36 ? -1.475 19.297 3.656 1 51.28 36 TRP B O 1
ATOM 1605 N N . ARG B 1 37 ? -2.568 21 2.494 1 50.06 37 ARG B N 1
ATOM 1606 C CA . ARG B 1 37 ? -1.688 20.844 1.341 1 50.06 37 ARG B CA 1
ATOM 1607 C C . ARG B 1 37 ? -0.223 20.969 1.75 1 50.06 37 ARG B C 1
ATOM 1609 O O . ARG B 1 37 ? 0.628 20.234 1.245 1 50.06 37 ARG B O 1
ATOM 1616 N N . LYS B 1 38 ? -0.1 21.828 2.564 1 46.19 38 LYS B N 1
ATOM 1617 C CA . LYS B 1 38 ? 1.269 22.047 3.027 1 46.19 38 LYS B CA 1
ATOM 1618 C C . LYS B 1 38 ? 1.74 20.875 3.895 1 46.19 38 LYS B C 1
ATOM 1620 O O . LYS B 1 38 ? 2.932 20.562 3.926 1 46.19 38 LYS B O 1
ATOM 1625 N N . LEU B 1 39 ? 0.771 20.484 4.629 1 45.41 39 LEU B N 1
ATOM 1626 C CA . LEU B 1 39 ? 1.17 19.516 5.652 1 45.41 39 LEU B CA 1
ATOM 1627 C C . LEU B 1 39 ? 1.259 18.109 5.07 1 45.41 39 LEU B C 1
ATOM 1629 O O . LEU B 1 39 ? 1.412 17.141 5.812 1 45.41 39 LEU B O 1
ATOM 1633 N N . GLY B 1 40 ? 1.392 17.891 3.742 1 44.19 40 GLY B N 1
ATOM 1634 C CA . GLY B 1 40 ? 1.963 16.656 3.227 1 44.19 40 GLY B CA 1
ATOM 1635 C C . GLY B 1 40 ? 0.915 15.672 2.762 1 44.19 40 GLY B C 1
ATOM 1636 O O . GLY B 1 40 ? 1.164 14.461 2.736 1 44.19 40 GLY B O 1
ATOM 1637 N N . GLY B 1 41 ? -0.323 16.062 2.492 1 42.5 41 GLY B N 1
ATOM 1638 C CA . GLY B 1 41 ? -1.247 15.039 2.033 1 42.5 41 GLY B CA 1
ATOM 1639 C C . GLY B 1 41 ? -0.694 14.203 0.896 1 42.5 41 GLY B C 1
ATOM 1640 O O . GLY B 1 41 ? 0.286 14.586 0.255 1 42.5 41 GLY B O 1
ATOM 1641 N N . ALA B 1 42 ? -0.962 12.781 0.695 1 47 42 ALA B N 1
ATOM 1642 C CA . ALA B 1 42 ? -0.675 11.609 -0.123 1 47 42 ALA B CA 1
ATOM 1643 C C . ALA B 1 42 ? -0.79 11.93 -1.609 1 47 42 ALA B C 1
ATOM 1645 O O . ALA B 1 42 ? -1.879 11.867 -2.184 1 47 42 ALA B O 1
ATOM 1646 N N . LYS B 1 43 ? -0.307 12.914 -2.127 1 42.38 43 LYS B N 1
ATOM 1647 C CA . LYS B 1 43 ? -0.576 13.32 -3.504 1 42.38 43 LYS B CA 1
ATOM 1648 C C . LYS B 1 43 ? -0.105 12.258 -4.492 1 42.38 43 LYS B C 1
ATOM 1650 O O . LYS B 1 43 ? -0.785 11.977 -5.48 1 42.38 43 LYS B O 1
ATOM 1655 N N . SER B 1 44 ? 1.162 11.938 -4.449 1 41.97 44 SER B N 1
ATOM 1656 C CA . SER B 1 44 ? 1.717 11.422 -5.699 1 41.97 44 SER B CA 1
ATOM 1657 C C . SER B 1 44 ? 1.023 10.133 -6.121 1 41.97 44 SER B C 1
ATOM 1659 O O . SER B 1 44 ? 0.637 9.984 -7.285 1 41.97 44 SER B O 1
ATOM 1661 N N . ALA B 1 45 ? 1.072 8.906 -5.449 1 47.06 45 ALA B N 1
ATOM 1662 C CA . ALA B 1 45 ? 0.33 7.754 -5.953 1 47.06 45 ALA B CA 1
ATOM 1663 C C . ALA B 1 45 ? -1.085 8.148 -6.367 1 47.06 45 ALA B C 1
ATOM 1665 O O . ALA B 1 45 ? -1.631 7.613 -7.332 1 47.06 45 ALA B O 1
ATOM 1666 N N . HIS B 1 46 ? -1.505 9.242 -5.723 1 50.91 46 HIS B N 1
ATOM 1667 C CA . HIS B 1 46 ? -2.85 9.766 -5.93 1 50.91 46 HIS B CA 1
ATOM 1668 C C . HIS B 1 46 ? -2.988 10.391 -7.316 1 50.91 46 HIS B C 1
ATOM 1670 O O . HIS B 1 46 ? -3.961 10.117 -8.023 1 50.91 46 HIS B O 1
ATOM 1676 N N . LEU B 1 47 ? -1.856 11.039 -7.594 1 54.16 47 LEU B N 1
ATOM 1677 C CA . LEU B 1 47 ? -2.07 11.773 -8.836 1 54.16 47 LEU B CA 1
ATOM 1678 C C . LEU B 1 47 ? -2.148 10.812 -10.023 1 54.16 47 LEU B C 1
ATOM 1680 O O . LEU B 1 47 ? -3.033 10.945 -10.875 1 54.16 47 LEU B O 1
ATOM 1684 N N . LYS B 1 48 ? -1.125 9.875 -10.07 1 56.31 48 LYS B N 1
ATOM 1685 C CA . LYS B 1 48 ? -1.198 8.945 -11.188 1 56.31 48 LYS B CA 1
ATOM 1686 C C . LYS B 1 48 ? -2.492 8.133 -11.141 1 56.31 48 LYS B C 1
ATOM 1688 O O . LYS B 1 48 ? -3.146 7.941 -12.164 1 56.31 48 LYS B O 1
ATOM 1693 N N . ALA B 1 49 ? -2.799 7.801 -9.93 1 59.44 49 ALA B N 1
ATOM 1694 C CA . ALA B 1 49 ? -4.035 7.039 -9.758 1 59.44 49 ALA B CA 1
ATOM 1695 C C . ALA B 1 49 ? -5.254 7.883 -10.117 1 59.44 49 ALA B C 1
ATOM 1697 O O . ALA B 1 49 ? -6.172 7.402 -10.781 1 59.44 49 ALA B O 1
ATOM 1698 N N . LEU B 1 50 ? -5.07 9.172 -9.805 1 62.38 50 LEU B N 1
ATOM 1699 C CA . LEU B 1 50 ? -6.203 10.039 -10.102 1 62.38 50 LEU B CA 1
ATOM 1700 C C . LEU B 1 50 ? -6.383 10.195 -11.609 1 62.38 50 LEU B C 1
ATOM 1702 O O . LEU B 1 50 ? -7.512 10.234 -12.102 1 62.38 50 LEU B O 1
ATOM 1706 N N . GLY B 1 51 ? -5.23 10.195 -12.242 1 65.44 51 GLY B N 1
ATOM 1707 C CA . GLY B 1 51 ? -5.332 10.352 -13.688 1 65.44 51 GLY B CA 1
ATOM 1708 C C . GLY B 1 51 ? -5.785 9.086 -14.391 1 65.44 51 GLY B C 1
ATOM 1709 O O . GLY B 1 51 ? -6.258 9.141 -15.531 1 65.44 51 GLY B O 1
ATOM 1710 N N . GLU B 1 52 ? -5.68 8.016 -13.742 1 71.44 52 GLU B N 1
ATOM 1711 C CA . GLU B 1 52 ? -5.992 6.75 -14.398 1 71.44 52 GLU B CA 1
ATOM 1712 C C . GLU B 1 52 ? -7.168 6.055 -13.719 1 71.44 52 GLU B C 1
ATOM 1714 O O . GLU B 1 52 ? -7.492 4.91 -14.047 1 71.44 52 GLU B O 1
ATOM 1719 N N . ALA B 1 53 ? -7.812 6.852 -12.906 1 82.5 53 ALA B N 1
ATOM 1720 C CA . ALA B 1 53 ? -8.852 6.199 -12.109 1 82.5 53 ALA B CA 1
ATOM 1721 C C . ALA B 1 53 ? -10.109 5.957 -12.945 1 82.5 53 ALA B C 1
ATOM 1723 O O . ALA B 1 53 ? -10.5 6.805 -13.75 1 82.5 53 ALA B O 1
ATOM 1724 N N . LYS B 1 54 ? -10.617 4.828 -12.742 1 82.62 54 LYS B N 1
ATOM 1725 C CA . LYS B 1 54 ? -11.883 4.457 -13.359 1 82.62 54 LYS B CA 1
ATOM 1726 C C . LYS B 1 54 ? -13.07 4.855 -12.484 1 82.62 54 LYS B C 1
ATOM 1728 O O . LYS B 1 54 ? -12.891 5.168 -11.305 1 82.62 54 LYS B O 1
ATOM 1733 N N . ALA B 1 55 ? -14.195 4.852 -13.234 1 80.88 55 ALA B N 1
ATOM 1734 C CA . ALA B 1 55 ? -15.406 5.09 -12.453 1 80.88 55 ALA B CA 1
ATOM 1735 C C . ALA B 1 55 ? -15.633 3.977 -11.438 1 80.88 55 ALA B C 1
ATOM 1737 O O . ALA B 1 55 ? -15.367 2.805 -11.719 1 80.88 55 ALA B O 1
ATOM 1738 N N . ALA B 1 56 ? -16.062 4.348 -10.32 1 81.38 56 ALA B N 1
ATOM 1739 C CA . ALA B 1 56 ? -16.281 3.391 -9.242 1 81.38 56 ALA B CA 1
ATOM 1740 C C . ALA B 1 56 ? -17.219 2.275 -9.672 1 81.38 56 ALA B C 1
ATOM 1742 O O . ALA B 1 56 ? -17.109 1.142 -9.203 1 81.38 56 ALA B O 1
ATOM 1743 N N . ASP B 1 57 ? -18.094 2.52 -10.555 1 81.69 57 ASP B N 1
ATOM 1744 C CA . ASP B 1 57 ? -19.109 1.553 -10.977 1 81.69 57 ASP B CA 1
ATOM 1745 C C . ASP B 1 57 ? -18.688 0.834 -12.258 1 81.69 57 ASP B C 1
ATOM 1747 O O . ASP B 1 57 ? -19.484 0.115 -12.859 1 81.69 57 ASP B O 1
ATOM 1751 N N . SER B 1 58 ? -17.562 1.039 -12.625 1 85.44 58 SER B N 1
ATOM 1752 C CA . SER B 1 58 ? -17.094 0.366 -13.828 1 85.44 58 SER B CA 1
ATOM 1753 C C . SER B 1 58 ? -17.031 -1.146 -13.633 1 85.44 58 SER B C 1
ATOM 1755 O O . SER B 1 58 ? -16.766 -1.625 -12.531 1 85.44 58 SER B O 1
ATOM 1757 N N . GLU B 1 59 ? -17.359 -1.835 -14.609 1 88.75 59 GLU B N 1
ATOM 1758 C CA . GLU B 1 59 ? -17.312 -3.293 -14.57 1 88.75 59 GLU B CA 1
ATOM 1759 C C . GLU B 1 59 ? -15.898 -3.803 -14.344 1 88.75 59 GLU B C 1
ATOM 1761 O O . GLU B 1 59 ? -14.938 -3.246 -14.883 1 88.75 59 GLU B O 1
ATOM 1766 N N . ILE B 1 60 ? -15.867 -4.844 -13.578 1 91.31 60 ILE B N 1
ATOM 1767 C CA . ILE B 1 60 ? -14.578 -5.449 -13.258 1 91.31 60 ILE B CA 1
ATOM 1768 C C . ILE B 1 60 ? -14.391 -6.73 -14.07 1 91.31 60 ILE B C 1
ATOM 1770 O O . ILE B 1 60 ? -15.281 -7.586 -14.102 1 91.31 60 ILE B O 1
ATOM 1774 N N . THR B 1 61 ? -13.352 -6.801 -14.883 1 94.5 61 THR B N 1
ATOM 1775 C CA . THR B 1 61 ? -12.961 -8.016 -15.594 1 94.5 61 THR B CA 1
ATOM 1776 C C . THR B 1 61 ? -11.547 -8.43 -15.203 1 94.5 61 THR B C 1
ATOM 1778 O O . THR B 1 61 ? -10.656 -7.594 -15.086 1 94.5 61 THR B O 1
ATOM 1781 N N . CYS B 1 62 ? -11.422 -9.727 -15.016 1 97.44 62 CYS B N 1
ATOM 1782 C CA . CYS B 1 62 ? -10.094 -10.25 -14.703 1 97.44 62 CYS B CA 1
ATOM 1783 C C . CYS B 1 62 ? -9.273 -10.445 -15.977 1 97.44 62 CYS B C 1
ATOM 1785 O O . CYS B 1 62 ? -9.609 -11.281 -16.812 1 97.44 62 CYS B O 1
ATOM 1787 N N . PRO B 1 63 ? -8.141 -9.727 -16.047 1 96.94 63 PRO B N 1
ATOM 1788 C CA . PRO B 1 63 ? -7.383 -9.742 -17.297 1 96.94 63 PRO B CA 1
ATOM 1789 C C . PRO B 1 63 ? -6.43 -10.93 -17.406 1 96.94 63 PRO B C 1
ATOM 1791 O O . PRO B 1 63 ? -5.211 -10.75 -17.469 1 96.94 63 PRO B O 1
ATOM 1794 N N . VAL B 1 64 ? -7.004 -12.07 -17.578 1 97.81 64 VAL B N 1
ATOM 1795 C CA . VAL B 1 64 ? -6.195 -13.289 -17.656 1 97.81 64 VAL B CA 1
ATOM 1796 C C . VAL B 1 64 ? -5.391 -13.289 -18.953 1 97.81 64 VAL B C 1
ATOM 1798 O O . VAL B 1 64 ? -5.918 -12.969 -20.016 1 97.81 64 VAL B O 1
ATOM 1801 N N . ALA B 1 65 ? -4.133 -13.555 -18.906 1 97.75 65 ALA B N 1
ATOM 1802 C CA . ALA B 1 65 ? -3.23 -13.648 -20.047 1 97.75 65 ALA B CA 1
ATOM 1803 C C . ALA B 1 65 ? -1.992 -14.477 -19.703 1 97.75 65 ALA B C 1
ATOM 1805 O O . ALA B 1 65 ? -1.791 -14.844 -18.547 1 97.75 65 ALA B O 1
ATOM 1806 N N . ASN B 1 66 ? -1.229 -14.828 -20.75 1 97.38 66 ASN B N 1
ATOM 1807 C CA . ASN B 1 66 ? -0.009 -15.594 -20.516 1 97.38 66 ASN B CA 1
ATOM 1808 C C . ASN B 1 66 ? 1.17 -14.68 -20.188 1 97.38 66 ASN B C 1
ATOM 1810 O O . ASN B 1 66 ? 1.096 -13.469 -20.375 1 97.38 66 ASN B O 1
ATOM 1814 N N . PHE B 1 67 ? 2.215 -15.32 -19.766 1 97.75 67 PHE B N 1
ATOM 1815 C CA . PHE B 1 67 ? 3.434 -14.672 -19.297 1 97.75 67 PHE B CA 1
ATOM 1816 C C . PHE B 1 67 ? 3.955 -13.695 -20.344 1 97.75 67 PHE B C 1
ATOM 1818 O O . PHE B 1 67 ? 4.262 -12.539 -20.031 1 97.75 67 PHE B O 1
ATOM 1825 N N . SER B 1 68 ? 4.043 -14.062 -21.578 1 96.31 68 SER B N 1
ATOM 1826 C CA . SER B 1 68 ? 4.652 -13.266 -22.641 1 96.31 68 SER B CA 1
ATOM 1827 C C .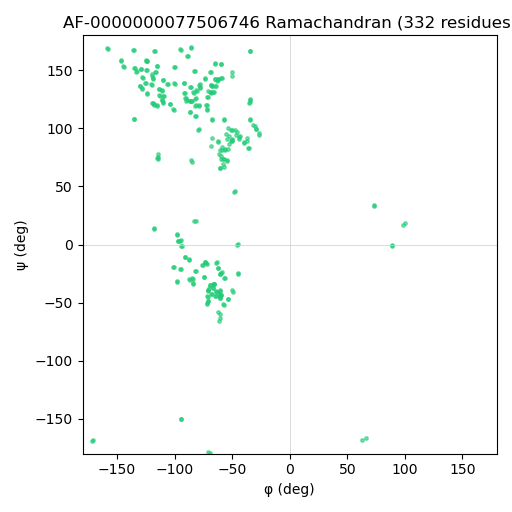 SER B 1 68 ? 3.84 -12.008 -22.922 1 96.31 68 SER B C 1
ATOM 1829 O O . SER B 1 68 ? 4.402 -10.953 -23.234 1 96.31 68 SER B O 1
ATOM 1831 N N . VAL B 1 69 ? 2.516 -12.141 -22.844 1 96.88 69 VAL B N 1
ATOM 1832 C CA . VAL B 1 69 ? 1.639 -11 -23.078 1 96.88 69 VAL B CA 1
ATOM 1833 C C . VAL B 1 69 ? 1.743 -10.023 -21.891 1 96.88 69 VAL B C 1
ATOM 1835 O O . VAL B 1 69 ? 1.934 -8.82 -22.094 1 96.88 69 VAL B O 1
ATOM 1838 N N . ILE B 1 70 ? 1.73 -10.531 -20.656 1 97.19 70 ILE B N 1
ATOM 1839 C CA . ILE B 1 70 ? 1.745 -9.711 -19.453 1 97.19 70 ILE B CA 1
ATOM 1840 C C . ILE B 1 70 ? 3.076 -8.969 -19.359 1 97.19 70 ILE B C 1
ATOM 1842 O O . ILE B 1 70 ? 3.123 -7.824 -18.906 1 97.19 70 ILE B O 1
ATOM 1846 N N . ALA B 1 71 ? 4.117 -9.609 -19.812 1 97.25 71 ALA B N 1
ATOM 1847 C CA . ALA B 1 71 ? 5.457 -9.031 -19.734 1 97.25 71 ALA B CA 1
ATOM 1848 C C . ALA B 1 71 ? 5.547 -7.742 -20.547 1 97.25 71 ALA B C 1
ATOM 1850 O O . ALA B 1 71 ? 6.449 -6.93 -20.328 1 97.25 71 ALA B O 1
ATOM 1851 N N . THR B 1 72 ? 4.637 -7.523 -21.5 1 95.25 72 THR B N 1
ATOM 1852 C CA . THR B 1 72 ? 4.684 -6.355 -22.375 1 95.25 72 THR B CA 1
ATOM 1853 C C . THR B 1 72 ? 3.941 -5.18 -21.734 1 95.25 72 THR B C 1
ATOM 1855 O O . THR B 1 72 ? 4.043 -4.047 -22.219 1 95.25 72 THR B O 1
ATOM 1858 N N . TRP B 1 73 ? 3.199 -5.406 -20.734 1 94.38 73 TRP B N 1
ATOM 1859 C CA . TRP B 1 73 ? 2.418 -4.344 -20.109 1 94.38 73 TRP B CA 1
ATOM 1860 C C . TRP B 1 73 ? 3.314 -3.402 -19.312 1 94.38 73 TRP B C 1
ATOM 1862 O O . TRP B 1 73 ? 4.227 -3.85 -18.609 1 94.38 73 TRP B O 1
ATOM 1872 N N . PRO B 1 74 ? 3.07 -2.154 -19.297 1 91.12 74 PRO B N 1
ATOM 1873 C CA . PRO B 1 74 ? 4.016 -1.17 -18.766 1 91.12 74 PRO B CA 1
ATOM 1874 C C . PRO B 1 74 ? 3.908 -1.012 -17.25 1 91.12 74 PRO B C 1
ATOM 1876 O O . PRO B 1 74 ? 4.922 -0.799 -16.578 1 91.12 74 PRO B O 1
ATOM 1879 N N . ASP B 1 75 ? 2.73 -1.154 -16.719 1 91.12 75 ASP B N 1
ATOM 1880 C CA . ASP B 1 75 ? 2.545 -0.769 -15.328 1 91.12 75 ASP B CA 1
ATOM 1881 C C . ASP B 1 75 ? 2.566 -1.991 -14.414 1 91.12 75 ASP B C 1
ATOM 1883 O O . ASP B 1 75 ? 2.135 -3.076 -14.812 1 91.12 75 ASP B O 1
ATOM 1887 N N . LEU B 1 76 ? 2.961 -1.784 -13.164 1 94.5 76 LEU B N 1
ATOM 1888 C CA . LEU B 1 76 ? 3.051 -2.852 -12.172 1 94.5 76 LEU B CA 1
ATOM 1889 C C . LEU B 1 76 ? 1.688 -3.496 -11.938 1 94.5 76 LEU B C 1
ATOM 1891 O O . LEU B 1 76 ? 1.581 -4.723 -11.883 1 94.5 76 LEU B O 1
ATOM 1895 N N . ASN B 1 77 ? 0.643 -2.691 -11.781 1 95.31 77 ASN B N 1
ATOM 1896 C CA . ASN B 1 77 ? -0.684 -3.207 -11.461 1 95.31 77 ASN B CA 1
ATOM 1897 C C . ASN B 1 77 ? -1.199 -4.141 -12.547 1 95.31 77 ASN B C 1
ATOM 1899 O O . ASN B 1 77 ? -2.01 -5.031 -12.281 1 95.31 77 ASN B O 1
ATOM 1903 N N . GLU B 1 78 ? -0.675 -3.93 -13.781 1 95.62 78 GLU B N 1
ATOM 1904 C CA . GLU B 1 78 ? -1.076 -4.773 -14.898 1 95.62 78 GLU B CA 1
ATOM 1905 C C . GLU B 1 78 ? -0.255 -6.059 -14.938 1 95.62 78 GLU B C 1
ATOM 1907 O O . GLU B 1 78 ? -0.736 -7.094 -15.406 1 95.62 78 GLU B O 1
ATOM 1912 N N . ARG B 1 79 ? 0.924 -6.023 -14.484 1 98 79 ARG B N 1
ATOM 1913 C CA . ARG B 1 79 ? 1.831 -7.164 -14.57 1 98 79 ARG B CA 1
ATOM 1914 C C . ARG B 1 79 ? 1.72 -8.047 -13.336 1 98 79 ARG B C 1
ATOM 1916 O O . ARG B 1 79 ? 2.275 -9.148 -13.297 1 98 79 ARG B O 1
ATOM 1923 N N . ALA B 1 80 ? 1.013 -7.539 -12.312 1 98.62 80 ALA B N 1
ATOM 1924 C CA . ALA B 1 80 ? 0.864 -8.297 -11.07 1 98.62 80 ALA B CA 1
ATOM 1925 C C . ALA B 1 80 ? -0.013 -9.531 -11.281 1 98.62 80 ALA B C 1
ATOM 1927 O O . ALA B 1 80 ? -0.936 -9.508 -12.102 1 98.62 80 ALA B O 1
ATOM 1928 N N . THR B 1 81 ? 0.27 -10.594 -10.523 1 98.81 81 THR B N 1
ATOM 1929 C CA . THR B 1 81 ? -0.574 -11.781 -10.578 1 98.81 81 THR B CA 1
ATOM 1930 C C . THR B 1 81 ? -1.913 -11.523 -9.891 1 98.81 81 THR B C 1
ATOM 1932 O O . THR B 1 81 ? -2.859 -12.297 -10.055 1 98.81 81 THR B O 1
ATOM 1935 N N . ALA B 1 82 ? -2.002 -10.492 -9.117 1 98.81 82 ALA B N 1
ATOM 1936 C CA . ALA B 1 82 ? -3.232 -9.898 -8.594 1 98.81 82 ALA B CA 1
ATOM 1937 C C . ALA B 1 82 ? -3.438 -8.492 -9.141 1 98.81 82 ALA B C 1
ATOM 1939 O O . ALA B 1 82 ? -3.266 -7.508 -8.422 1 98.81 82 ALA B O 1
ATOM 1940 N N . PRO B 1 83 ? -3.838 -8.383 -10.398 1 98.31 83 PRO B N 1
ATOM 1941 C CA . PRO B 1 83 ? -3.953 -7.062 -11.023 1 98.31 83 PRO B CA 1
ATOM 1942 C C . PRO B 1 83 ? -5.039 -6.203 -10.375 1 98.31 83 PRO B C 1
ATOM 1944 O O . PRO B 1 83 ? -5.969 -6.73 -9.766 1 98.31 83 PRO B O 1
ATOM 1947 N N . TRP B 1 84 ? -4.828 -4.898 -10.539 1 95.81 84 TRP B N 1
ATOM 1948 C CA . TRP B 1 84 ? -5.82 -3.992 -9.977 1 95.81 84 TRP B CA 1
ATOM 1949 C C . TRP B 1 84 ? -5.98 -2.746 -10.836 1 95.81 84 TRP B C 1
ATOM 1951 O O . TRP B 1 84 ? -5.141 -2.471 -11.703 1 95.81 84 TRP B O 1
ATOM 1961 N N . ASP B 1 85 ? -7.07 -2.146 -10.68 1 92.81 85 ASP B N 1
ATOM 1962 C CA . ASP B 1 85 ? -7.285 -0.801 -11.203 1 92.81 85 ASP B CA 1
ATOM 1963 C C . ASP B 1 85 ? -7.551 0.194 -10.078 1 92.81 85 ASP B C 1
ATOM 1965 O O . ASP B 1 85 ? -7.629 -0.191 -8.906 1 92.81 85 ASP B O 1
ATOM 1969 N N . TYR B 1 86 ? -7.492 1.482 -10.406 1 90.62 86 TYR B N 1
ATOM 1970 C CA . TYR B 1 86 ? -7.734 2.518 -9.406 1 90.62 86 TYR B CA 1
ATOM 1971 C C . TYR B 1 86 ? -9.094 3.168 -9.617 1 90.62 86 TYR B C 1
ATOM 1973 O O . TYR B 1 86 ? -9.516 3.398 -10.75 1 90.62 86 TYR B O 1
ATOM 1981 N N . ILE B 1 87 ? -9.719 3.373 -8.523 1 90.5 87 ILE B N 1
ATOM 1982 C CA . ILE B 1 87 ? -10.93 4.188 -8.5 1 90.5 87 ILE B CA 1
ATOM 1983 C C . ILE B 1 87 ? -10.766 5.332 -7.508 1 90.5 87 ILE B C 1
ATOM 1985 O O . ILE B 1 87 ? -9.891 5.289 -6.641 1 90.5 87 ILE B O 1
ATOM 1989 N N . ILE B 1 88 ? -11.531 6.312 -7.719 1 86.06 88 ILE B N 1
ATOM 1990 C CA . ILE B 1 88 ? -11.461 7.453 -6.816 1 86.06 88 ILE B CA 1
ATOM 1991 C C . ILE B 1 88 ? -12.617 7.402 -5.824 1 86.06 88 ILE B C 1
ATOM 1993 O O . ILE B 1 88 ? -13.781 7.312 -6.227 1 86.06 88 ILE B O 1
ATOM 1997 N N . ASP B 1 89 ? -12.32 7.27 -4.578 1 86.81 89 ASP B N 1
ATOM 1998 C CA . ASP B 1 89 ? -13.289 7.453 -3.502 1 86.81 89 ASP B CA 1
ATOM 1999 C C . ASP B 1 89 ? -13.461 8.938 -3.166 1 86.81 89 ASP B C 1
ATOM 2001 O O . ASP B 1 89 ? -12.578 9.547 -2.568 1 86.81 89 ASP B O 1
ATOM 2005 N N . HIS B 1 90 ? -14.672 9.461 -3.52 1 84.25 90 HIS B N 1
ATOM 2006 C CA . HIS B 1 90 ? -14.906 10.891 -3.342 1 84.25 90 HIS B CA 1
ATOM 2007 C C . HIS B 1 90 ? -15.883 11.148 -2.205 1 84.25 90 HIS B C 1
ATOM 2009 O O . HIS B 1 90 ? -16.938 10.516 -2.125 1 84.25 90 HIS B O 1
ATOM 2015 N N . ASP B 1 91 ? -15.516 11.977 -1.309 1 84.88 91 ASP B N 1
ATOM 2016 C CA . ASP B 1 91 ? -16.344 12.516 -0.228 1 84.88 91 ASP B CA 1
ATOM 2017 C C . ASP B 1 91 ? -16.141 14.016 -0.075 1 84.88 91 ASP B C 1
ATOM 2019 O O . ASP B 1 91 ? -15.094 14.469 0.395 1 84.88 91 ASP B O 1
ATOM 2023 N N . PRO B 1 92 ? -17.141 14.82 -0.48 1 81.75 92 PRO B N 1
ATOM 2024 C CA . PRO B 1 92 ? -16.984 16.266 -0.449 1 81.75 92 PRO B CA 1
ATOM 2025 C C . PRO B 1 92 ? -16.797 16.812 0.967 1 81.75 92 PRO B C 1
ATOM 2027 O O . PRO B 1 92 ? -16.328 17.938 1.144 1 81.75 92 PRO B O 1
ATOM 2030 N N . ASN B 1 93 ? -17.094 16.031 1.972 1 79.25 93 ASN B N 1
ATOM 2031 C CA . ASN B 1 93 ? -16.984 16.484 3.35 1 79.25 93 ASN B CA 1
ATOM 2032 C C . ASN B 1 93 ? -15.641 16.109 3.961 1 79.25 93 ASN B C 1
ATOM 2034 O O . ASN B 1 93 ? -15.375 16.422 5.125 1 79.25 93 ASN B O 1
ATOM 2038 N N . ARG B 1 94 ? -14.906 15.445 3.111 1 79.62 94 ARG B N 1
ATOM 2039 C CA . ARG B 1 94 ? -13.625 14.945 3.588 1 79.62 94 ARG B CA 1
ATOM 2040 C C . ARG B 1 94 ? -12.469 15.703 2.943 1 79.62 94 ARG B C 1
ATOM 2042 O O . ARG B 1 94 ? -12.578 16.156 1.801 1 79.62 94 ARG B O 1
ATOM 2049 N N . PHE B 1 95 ? -11.453 15.938 3.791 1 69.19 95 PHE B N 1
ATOM 2050 C CA . PHE B 1 95 ? -10.188 16.406 3.238 1 69.19 95 PHE B CA 1
ATOM 2051 C C . PHE B 1 95 ? -9.117 15.328 3.361 1 69.19 95 PHE B C 1
ATOM 2053 O O . PHE B 1 95 ? -8.836 14.844 4.461 1 69.19 95 PHE B O 1
ATOM 2060 N N . PRO B 1 96 ? -8.32 14.961 2.383 1 74.38 96 PRO B N 1
ATOM 2061 C CA . PRO B 1 96 ? -8.641 15.281 0.991 1 74.38 96 PRO B CA 1
ATOM 2062 C C . PRO B 1 96 ? -9.977 14.688 0.541 1 74.38 96 PRO B C 1
ATOM 2064 O O . PRO B 1 96 ? -10.414 13.664 1.077 1 74.38 96 PRO B O 1
ATOM 2067 N N . ASP B 1 97 ? -10.562 15.25 -0.404 1 75.88 97 ASP B N 1
ATOM 2068 C CA . ASP B 1 97 ? -11.906 14.82 -0.782 1 75.88 97 ASP B CA 1
ATOM 2069 C C . ASP B 1 97 ? -11.852 13.586 -1.688 1 75.88 97 ASP B C 1
ATOM 2071 O O . ASP B 1 97 ? -12.859 12.906 -1.878 1 75.88 97 ASP B O 1
ATOM 2075 N N . SER B 1 98 ? -10.688 13.438 -2.342 1 79.44 98 SER B N 1
ATOM 2076 C CA . SER B 1 98 ? -10.539 12.297 -3.248 1 79.44 98 SER B CA 1
ATOM 2077 C C . SER B 1 98 ? -9.391 11.391 -2.812 1 79.44 98 SER B C 1
ATOM 2079 O O . SER B 1 98 ? -8.266 11.859 -2.625 1 79.44 98 SER B O 1
ATOM 2081 N N . LEU B 1 99 ? -9.711 10.109 -2.547 1 83.88 99 LEU B N 1
ATOM 2082 C CA . LEU B 1 99 ? -8.703 9.102 -2.223 1 83.88 99 LEU B CA 1
ATOM 2083 C C . LEU B 1 99 ? -8.695 7.984 -3.264 1 83.88 99 LEU B C 1
ATOM 2085 O O . LEU B 1 99 ? -9.734 7.379 -3.539 1 83.88 99 LEU B O 1
ATOM 2089 N N . PRO B 1 100 ? -7.562 7.867 -3.838 1 86.75 100 PRO B N 1
ATOM 2090 C CA . PRO B 1 100 ? -7.504 6.723 -4.754 1 86.75 100 PRO B CA 1
ATOM 2091 C C . PRO B 1 100 ? -7.562 5.383 -4.023 1 86.75 100 PRO B C 1
ATOM 2093 O O . PRO B 1 100 ? -7 5.246 -2.934 1 86.75 100 PRO B O 1
ATOM 2096 N N . GLN B 1 101 ? -8.352 4.484 -4.594 1 90.31 101 GLN B N 1
ATOM 2097 C CA . GLN B 1 101 ? -8.477 3.127 -4.07 1 90.31 101 GLN B CA 1
ATOM 2098 C C . GLN B 1 101 ? -8.148 2.092 -5.145 1 90.31 101 GLN B C 1
ATOM 2100 O O . GLN B 1 101 ? -8.625 2.186 -6.273 1 90.31 101 GLN B O 1
ATOM 2105 N N . ALA B 1 102 ? -7.289 1.196 -4.754 1 92.56 102 ALA B N 1
ATOM 2106 C CA . ALA B 1 102 ? -7.039 0.065 -5.645 1 92.56 102 ALA B CA 1
ATOM 2107 C C . ALA B 1 102 ? -8.172 -0.958 -5.559 1 92.56 102 ALA B C 1
ATOM 2109 O O . ALA B 1 102 ? -8.648 -1.275 -4.469 1 92.56 102 ALA B O 1
ATOM 2110 N N . ARG B 1 103 ? -8.602 -1.423 -6.727 1 95.06 103 ARG B N 1
ATOM 2111 C CA . ARG B 1 103 ? -9.57 -2.508 -6.809 1 95.06 103 ARG B CA 1
ATOM 2112 C C . ARG B 1 103 ? -8.961 -3.742 -7.461 1 95.06 103 ARG B C 1
ATOM 2114 O O . ARG B 1 103 ? -8.531 -3.691 -8.617 1 95.06 103 ARG B O 1
ATOM 2121 N N . CYS B 1 104 ? -8.977 -4.805 -6.641 1 97.62 104 CYS B N 1
ATOM 2122 C CA . CYS B 1 104 ? -8.477 -6.047 -7.211 1 97.62 104 CYS B CA 1
ATOM 2123 C C . CYS B 1 104 ? -9.406 -6.562 -8.305 1 97.62 104 CYS B C 1
ATOM 2125 O O . CYS B 1 104 ? -10.625 -6.621 -8.109 1 97.62 104 CYS B O 1
ATOM 2127 N N . LEU B 1 105 ? -8.852 -6.992 -9.375 1 97.81 105 LEU B N 1
ATOM 2128 C CA . LEU B 1 105 ? -9.664 -7.273 -10.547 1 97.81 105 LEU B CA 1
ATOM 2129 C C . LEU B 1 105 ? -10.055 -8.75 -10.602 1 97.81 105 LEU B C 1
ATOM 2131 O O . LEU B 1 105 ? -10.977 -9.125 -11.328 1 97.81 105 LEU B O 1
ATOM 2135 N N . CYS B 1 106 ? -9.367 -9.609 -9.961 1 98.44 106 CYS B N 1
ATOM 2136 C CA . CYS B 1 106 ? -9.648 -11.039 -9.93 1 98.44 106 CYS B CA 1
ATOM 2137 C C . CYS B 1 106 ? -10.016 -11.492 -8.523 1 98.44 106 CYS B C 1
ATOM 2139 O O . CYS B 1 106 ? -9.672 -10.828 -7.543 1 98.44 106 CYS B O 1
ATOM 2141 N N . TYR B 1 107 ? -10.82 -12.609 -8.43 1 98 107 TYR B N 1
ATOM 2142 C CA . TYR B 1 107 ? -11.031 -13.281 -7.152 1 98 107 TYR B CA 1
ATOM 2143 C C . TYR B 1 107 ? -9.773 -14.023 -6.715 1 98 107 TYR B C 1
ATOM 2145 O O . TYR B 1 107 ? -9.305 -13.852 -5.586 1 98 107 TYR B O 1
ATOM 2153 N N . GLY B 1 108 ? -9.266 -14.836 -7.691 1 98.56 108 GLY B N 1
ATOM 2154 C CA . GLY B 1 108 ? -8.031 -15.57 -7.473 1 98.56 108 GLY B CA 1
ATOM 2155 C C . GLY B 1 108 ? -6.801 -14.844 -7.988 1 98.56 108 GLY B C 1
ATOM 2156 O O . GLY B 1 108 ? -6.707 -13.617 -7.875 1 98.56 108 GLY B O 1
ATOM 2157 N N . CYS B 1 109 ? -5.824 -15.578 -8.375 1 98.88 109 CYS B N 1
ATOM 2158 C CA . CYS B 1 109 ? -4.586 -15.031 -8.922 1 98.88 109 CYS B CA 1
ATOM 2159 C C . CYS B 1 109 ? -4.297 -15.602 -10.305 1 98.88 109 CYS B C 1
ATOM 2161 O O . CYS B 1 109 ? -4.684 -16.734 -10.602 1 98.88 109 CYS B O 1
ATOM 2163 N N . ILE B 1 110 ? -3.645 -14.82 -11.094 1 98.75 110 ILE B N 1
ATOM 2164 C CA . ILE B 1 110 ? -3.381 -15.25 -12.461 1 98.75 110 ILE B CA 1
ATOM 2165 C C . ILE B 1 110 ? -2.215 -16.234 -12.477 1 98.75 110 ILE B C 1
ATOM 2167 O O . ILE B 1 110 ? -1.123 -15.93 -11.992 1 98.75 110 ILE B O 1
ATOM 2171 N N . ASP B 1 111 ? -2.496 -17.406 -12.938 1 98.31 111 ASP B N 1
ATOM 2172 C CA . ASP B 1 111 ? -1.427 -18.312 -13.328 1 98.31 111 ASP B CA 1
ATOM 2173 C C . ASP B 1 111 ? -0.87 -17.938 -14.703 1 98.31 111 ASP B C 1
ATOM 2175 O O . ASP B 1 111 ? -1.408 -18.359 -15.734 1 98.31 111 ASP B O 1
ATOM 2179 N N . VAL B 1 112 ? 0.202 -17.266 -14.75 1 98.25 112 VAL B N 1
ATOM 2180 C CA . VAL B 1 112 ? 0.715 -16.656 -15.969 1 98.25 112 VAL B CA 1
ATOM 2181 C C . VAL B 1 112 ? 1.291 -17.719 -16.891 1 98.25 112 VAL B C 1
ATOM 2183 O O . VAL B 1 112 ? 1.525 -17.469 -18.078 1 98.25 112 VAL B O 1
ATOM 2186 N N . TYR B 1 113 ? 1.536 -18.891 -16.453 1 97.62 113 TYR B N 1
ATOM 2187 C CA . TYR B 1 113 ? 2.105 -19.953 -17.266 1 97.62 113 TYR B CA 1
ATOM 2188 C C . TYR B 1 113 ? 1.014 -20.719 -18 1 97.62 113 TYR B C 1
ATOM 2190 O O . TYR B 1 113 ? 1.247 -21.25 -19.094 1 97.62 113 TYR B O 1
ATOM 2198 N N . ARG B 1 114 ? -0.14 -20.781 -17.422 1 97 114 ARG B N 1
ATOM 2199 C CA . ARG B 1 114 ? -1.274 -21.469 -18.031 1 97 114 ARG B CA 1
ATOM 2200 C C . ARG B 1 114 ? -2.227 -20.469 -18.672 1 97 114 ARG B C 1
ATOM 2202 O O . ARG B 1 114 ? -3.076 -20.844 -19.484 1 97 114 ARG B O 1
ATOM 2209 N N . GLY B 1 115 ? -2.146 -19.188 -18.281 1 97 115 GLY B N 1
ATOM 2210 C CA . GLY B 1 115 ? -3.033 -18.156 -18.828 1 97 115 GLY B CA 1
ATOM 2211 C C . GLY B 1 115 ? -4.449 -18.266 -18.297 1 97 115 GLY B C 1
ATOM 2212 O O . GLY B 1 115 ? -5.414 -18.094 -19.047 1 97 115 GLY B O 1
ATOM 2213 N N . VAL B 1 116 ? -4.605 -18.688 -17.047 1 98 116 VAL B N 1
ATOM 2214 C CA . VAL B 1 116 ? -5.922 -18.812 -16.438 1 98 116 VAL B CA 1
ATOM 2215 C C . VAL B 1 116 ? -5.875 -18.25 -15.008 1 98 116 VAL B C 1
ATOM 2217 O O . VAL B 1 116 ? -4.797 -17.984 -14.477 1 98 116 VAL B O 1
ATOM 2220 N N . GLU B 1 117 ? -7.004 -18.078 -14.477 1 98.38 117 GLU B N 1
ATOM 2221 C CA . GLU B 1 117 ? -7.105 -17.672 -13.078 1 98.38 117 GLU B CA 1
ATOM 2222 C C . GLU B 1 117 ? -7.051 -18.875 -12.148 1 98.38 117 GLU B C 1
ATOM 2224 O O . GLU B 1 117 ? -7.805 -19.828 -12.32 1 98.38 117 GLU B O 1
ATOM 2229 N N . ASP B 1 118 ? -6.145 -18.859 -11.258 1 98.12 118 ASP B N 1
ATOM 2230 C CA . ASP B 1 118 ? -6.078 -19.859 -10.188 1 98.12 118 ASP B CA 1
ATOM 2231 C C . ASP B 1 118 ? -6.941 -19.438 -9 1 98.12 118 ASP B C 1
ATOM 2233 O O . ASP B 1 118 ? -6.57 -18.547 -8.234 1 98.12 118 ASP B O 1
ATOM 2237 N N . THR B 1 119 ? -8 -20.172 -8.711 1 98.06 119 THR B N 1
ATOM 2238 C CA . THR B 1 119 ? -8.961 -19.766 -7.688 1 98.06 119 THR B CA 1
ATOM 2239 C C . THR B 1 119 ? -8.656 -20.453 -6.359 1 98.06 119 THR B C 1
ATOM 2241 O O . THR B 1 119 ? -9.398 -20.281 -5.387 1 98.06 119 THR B O 1
ATOM 2244 N N . ARG B 1 120 ? -7.586 -21.203 -6.348 1 97.62 120 ARG B N 1
ATOM 2245 C CA . ARG B 1 120 ? -7.156 -21.734 -5.059 1 97.62 120 ARG B CA 1
ATOM 2246 C C . ARG B 1 120 ? -6.508 -20.641 -4.207 1 97.62 120 ARG B 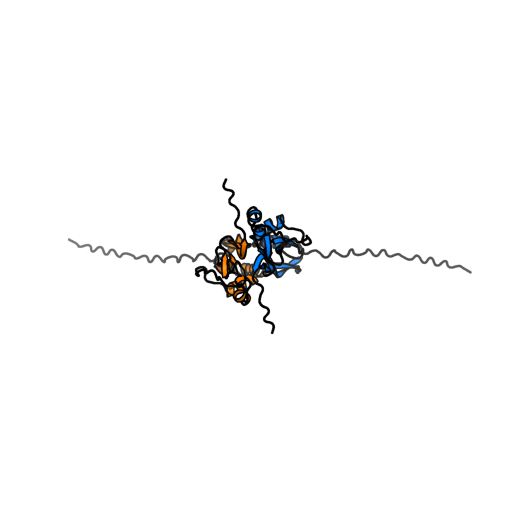C 1
ATOM 2248 O O . ARG B 1 120 ? -6.434 -20.766 -2.984 1 97.62 120 ARG B O 1
ATOM 2255 N N . LEU B 1 121 ? -5.945 -19.672 -4.863 1 98.44 121 LEU B N 1
ATOM 2256 C CA . LEU B 1 121 ? -5.43 -18.484 -4.199 1 98.44 121 LEU B CA 1
ATOM 2257 C C . LEU B 1 121 ? -6.457 -17.359 -4.219 1 98.44 121 LEU B C 1
ATOM 2259 O O . LEU B 1 121 ? -7.492 -17.469 -4.879 1 98.44 121 LEU B O 1
ATOM 2263 N N . ILE B 1 122 ? -6.156 -16.297 -3.404 1 98.75 122 ILE B N 1
ATOM 2264 C CA . ILE B 1 122 ? -7.066 -15.164 -3.357 1 98.75 122 ILE B CA 1
ATOM 2265 C C . ILE B 1 122 ? -6.289 -13.875 -3.6 1 98.75 122 ILE B C 1
ATOM 2267 O O . ILE B 1 122 ? -5.121 -13.766 -3.217 1 98.75 122 ILE B O 1
ATOM 2271 N N . SER B 1 123 ? -6.941 -12.953 -4.301 1 98.81 123 SER B N 1
ATOM 2272 C CA . SER B 1 123 ? -6.441 -11.594 -4.438 1 98.81 123 SER B CA 1
ATOM 2273 C C . SER B 1 123 ? -6.957 -10.695 -3.322 1 98.81 123 SER B C 1
ATOM 2275 O O . SER B 1 123 ? -8.172 -10.555 -3.143 1 98.81 123 SER B O 1
ATOM 2277 N N . VAL B 1 124 ? -5.988 -10.047 -2.586 1 98.19 124 VAL B N 1
ATOM 2278 C CA . VAL B 1 124 ? -6.363 -9.281 -1.401 1 98.19 124 VAL B CA 1
ATOM 2279 C C . VAL B 1 124 ? -5.73 -7.891 -1.465 1 98.19 124 VAL B C 1
ATOM 2281 O O . VAL B 1 124 ? -4.562 -7.75 -1.833 1 98.19 124 VAL B O 1
ATOM 2284 N N . PRO B 1 125 ? -6.512 -6.871 -1.127 1 97.25 125 PRO B N 1
ATOM 2285 C CA . PRO B 1 125 ? -5.93 -5.527 -1.107 1 97.25 125 PRO B CA 1
ATOM 2286 C C . PRO B 1 125 ? -4.84 -5.371 -0.05 1 97.25 125 PRO B C 1
ATOM 2288 O O . PRO B 1 125 ? -4.949 -5.934 1.042 1 97.25 125 PRO B O 1
ATOM 2291 N N . VAL B 1 126 ? -3.811 -4.746 -0.455 1 94.38 126 VAL B N 1
ATOM 2292 C CA . VAL B 1 126 ? -2.822 -4.227 0.484 1 94.38 126 VAL B CA 1
ATOM 2293 C C . VAL B 1 126 ? -3.236 -2.832 0.951 1 94.38 126 VAL B C 1
ATOM 2295 O O . VAL B 1 126 ? -3.383 -1.916 0.138 1 94.38 126 VAL B O 1
ATOM 2298 N N . THR B 1 127 ? -3.363 -2.686 2.277 1 90.62 127 THR B N 1
ATOM 2299 C CA . THR B 1 127 ? -4.027 -1.48 2.764 1 90.62 127 THR B CA 1
ATOM 2300 C C . THR B 1 127 ? -3.064 -0.625 3.582 1 90.62 127 THR B C 1
ATOM 2302 O O . THR B 1 127 ? -2.125 -1.146 4.188 1 90.62 127 THR B O 1
ATOM 2305 N N . TYR B 1 128 ? -3.346 0.654 3.461 1 85.62 128 TYR B N 1
ATOM 2306 C CA . TYR B 1 128 ? -2.676 1.666 4.27 1 85.62 128 TYR B CA 1
ATOM 2307 C C . TYR B 1 128 ? -3.688 2.57 4.961 1 85.62 128 TYR B C 1
ATOM 2309 O O . TYR B 1 128 ? -4.699 2.945 4.367 1 85.62 128 TYR B O 1
ATOM 2317 N N . THR B 1 129 ? -3.451 2.799 6.215 1 83.19 129 THR B N 1
ATOM 2318 C CA . THR B 1 129 ? -4.367 3.664 6.953 1 83.19 129 THR B CA 1
ATOM 2319 C C . THR B 1 129 ? -3.904 5.117 6.891 1 83.19 129 THR B C 1
ATOM 2321 O O . THR B 1 129 ? -2.756 5.422 7.219 1 83.19 129 THR B O 1
ATOM 2324 N N . VAL B 1 130 ? -4.844 5.973 6.449 1 76.06 130 VAL B N 1
ATOM 2325 C CA . VAL B 1 130 ? -4.516 7.395 6.348 1 76.06 130 VAL B CA 1
ATOM 2326 C C . VAL B 1 130 ? -5.453 8.203 7.242 1 76.06 130 VAL B C 1
ATOM 2328 O O . VAL B 1 130 ? -6.602 7.812 7.465 1 76.06 130 VAL B O 1
ATOM 2331 N N . LYS B 1 131 ? -4.898 9.203 7.762 1 71.5 131 LYS B N 1
ATOM 2332 C CA . LYS B 1 131 ? -5.73 10.141 8.508 1 71.5 131 LYS B CA 1
ATOM 2333 C C . LYS B 1 131 ? -6.406 11.141 7.574 1 71.5 131 LYS B C 1
ATOM 2335 O O . LYS B 1 131 ? -5.762 11.703 6.688 1 71.5 131 LYS B O 1
ATOM 2340 N N . VAL B 1 132 ? -7.691 11.289 7.738 1 72.94 132 VAL B N 1
ATOM 2341 C CA . VAL B 1 132 ? -8.469 12.242 6.949 1 72.94 132 VAL B CA 1
ATOM 2342 C C . VAL B 1 132 ? -9.227 13.195 7.879 1 72.94 132 VAL B C 1
ATOM 2344 O O . VAL B 1 132 ? -9.344 12.93 9.078 1 72.94 132 VAL B O 1
ATOM 2347 N N . LEU B 1 133 ? -9.602 14.398 7.328 1 71.75 133 LEU B N 1
ATOM 2348 C CA . LEU B 1 133 ? -10.359 15.391 8.086 1 71.75 133 LEU B CA 1
ATOM 2349 C C . LEU B 1 133 ? -11.773 15.523 7.543 1 71.75 133 LEU B C 1
ATOM 2351 O O . LEU B 1 133 ? -11.969 15.711 6.34 1 71.75 133 LEU B O 1
ATOM 2355 N N . TYR B 1 134 ? -12.703 15.328 8.445 1 78.56 134 TYR B N 1
ATOM 2356 C CA . TYR B 1 134 ? -14.102 15.562 8.086 1 78.56 134 TYR B CA 1
ATOM 2357 C C . TYR B 1 134 ? -14.578 16.922 8.594 1 78.56 134 TYR B C 1
ATOM 2359 O O . TYR B 1 134 ? -14.25 17.312 9.711 1 78.56 134 TYR B O 1
ATOM 2367 N N . ARG B 1 135 ? -15.344 17.609 7.711 1 74.81 135 ARG B N 1
ATOM 2368 C CA . ARG B 1 135 ? -15.93 18.891 8.078 1 74.81 135 ARG B CA 1
ATOM 2369 C C . ARG B 1 135 ? -17.078 18.703 9.078 1 74.81 135 ARG B C 1
ATOM 2371 O O . ARG B 1 135 ? -17.938 17.844 8.875 1 74.81 135 ARG B O 1
ATOM 2378 N N . ARG B 1 136 ? -16.75 19.281 10.234 1 77.94 136 ARG B N 1
ATOM 2379 C CA . ARG B 1 136 ? -17.781 19.219 11.273 1 77.94 136 ARG B CA 1
ATOM 2380 C C . ARG B 1 136 ? -18.297 20.609 11.609 1 77.94 136 ARG B C 1
ATOM 2382 O O . ARG B 1 136 ? -17.875 21.203 12.617 1 77.94 136 ARG B O 1
ATOM 2389 N N . GLY B 1 137 ? -19.172 21.219 10.781 1 76.19 137 GLY B N 1
ATOM 2390 C CA . GLY B 1 137 ? -19.812 22.484 11.086 1 76.19 137 GLY B CA 1
ATOM 2391 C C . GLY B 1 137 ? -18.828 23.641 11.219 1 76.19 137 GLY B C 1
ATOM 2392 O O . GLY B 1 137 ? -17.75 23.609 10.633 1 76.19 137 GLY B O 1
ATOM 2393 N N . CYS B 1 138 ? -19.312 24.859 11.773 1 74.06 138 CYS B N 1
ATOM 2394 C CA . CYS B 1 138 ? -18.5 26.062 11.906 1 74.06 138 CYS B CA 1
ATOM 2395 C C . CYS B 1 138 ? -18.25 26.391 13.375 1 74.06 138 CYS B C 1
ATOM 2397 O O . CYS B 1 138 ? -19.047 26.047 14.242 1 74.06 138 CYS B O 1
ATOM 2399 N N . ASP B 1 139 ? -16.969 26.672 13.547 1 72.62 139 ASP B N 1
ATOM 2400 C CA . ASP B 1 139 ? -16.719 27.141 14.906 1 72.62 139 ASP B CA 1
ATOM 2401 C C . ASP B 1 139 ? -17.328 28.516 15.148 1 72.62 139 ASP B C 1
ATOM 2403 O O . ASP B 1 139 ? -18.031 29.047 14.281 1 72.62 139 ASP B O 1
ATOM 2407 N N . SER B 1 140 ? -17.125 29.016 16.406 1 75.25 140 SER B N 1
ATOM 2408 C CA . SER B 1 140 ? -17.719 30.281 16.844 1 75.25 140 SER B CA 1
ATOM 2409 C C . SER B 1 140 ? -17.266 31.422 15.961 1 75.25 140 SER B C 1
ATOM 2411 O O . SER B 1 140 ? -17.969 32.438 15.828 1 75.25 140 SER B O 1
ATOM 2413 N N . GLY B 1 141 ? -16.188 31.219 15.367 1 73.25 141 GLY B N 1
ATOM 2414 C CA . GLY B 1 141 ? -15.648 32.25 14.508 1 73.25 141 GLY B CA 1
ATOM 2415 C C . GLY B 1 141 ? -16.031 32.062 13.047 1 73.25 141 GLY B C 1
ATOM 2416 O O . GLY B 1 141 ? -15.602 32.844 12.188 1 73.25 141 GLY B O 1
ATOM 2417 N N . GLY B 1 142 ? -16.812 31.094 12.766 1 68.62 142 GLY B N 1
ATOM 2418 C CA . GLY B 1 142 ? -17.281 30.875 11.414 1 68.62 142 GLY B CA 1
ATOM 2419 C C . GLY B 1 142 ? -16.359 29.984 10.602 1 68.62 142 GLY B C 1
ATOM 2420 O O . GLY B 1 142 ? -16.547 29.828 9.391 1 68.62 142 GLY B O 1
ATOM 2421 N N . ARG B 1 143 ? -15.32 29.609 11.297 1 67.69 143 ARG B N 1
ATOM 2422 C CA . ARG B 1 143 ? -14.406 28.719 10.594 1 67.69 143 ARG B CA 1
ATOM 2423 C C . ARG B 1 143 ? -14.883 27.266 10.664 1 67.69 143 ARG B C 1
ATOM 2425 O O . ARG B 1 143 ? -15.539 26.875 11.625 1 67.69 143 ARG B O 1
ATOM 2432 N N . VAL B 1 144 ? -14.562 26.531 9.641 1 70.69 144 VAL B N 1
ATOM 2433 C CA . VAL B 1 144 ? -14.969 25.125 9.547 1 70.69 144 VAL B CA 1
ATOM 2434 C C . VAL B 1 144 ? -14.227 24.312 10.602 1 70.69 144 VAL B C 1
ATOM 2436 O O . VAL B 1 144 ? -13.031 24.5 10.812 1 70.69 144 VAL B O 1
ATOM 2439 N N . LYS B 1 145 ? -14.922 23.531 11.336 1 72.19 145 LYS B N 1
ATOM 2440 C CA . LYS B 1 145 ? -14.344 22.578 12.273 1 72.19 145 LYS B CA 1
ATOM 2441 C C . LYS B 1 145 ? -14.148 21.219 11.625 1 72.19 145 LYS B C 1
ATOM 2443 O O . LYS B 1 145 ? -14.969 20.781 10.812 1 72.19 145 LYS B O 1
ATOM 2448 N N . TYR B 1 146 ? -12.945 20.641 11.992 1 69.88 146 TYR B N 1
ATOM 2449 C CA . TYR B 1 146 ? -12.641 19.344 11.391 1 69.88 146 TYR B CA 1
ATOM 2450 C C . TYR B 1 146 ? -12.5 18.266 12.461 1 69.88 146 TYR B C 1
ATOM 2452 O O . TYR B 1 146 ? -12.109 18.547 13.594 1 69.88 146 TYR B O 1
ATOM 2460 N N . ARG B 1 147 ? -12.984 17.094 12.109 1 75.31 147 ARG B N 1
ATOM 2461 C CA . ARG B 1 147 ? -12.734 15.891 12.906 1 75.31 147 ARG B CA 1
ATOM 2462 C C . ARG B 1 147 ? -11.852 14.914 12.141 1 75.31 147 ARG B C 1
ATOM 2464 O O . ARG B 1 147 ? -12.117 14.602 10.984 1 75.31 147 ARG B O 1
ATOM 2471 N N . ALA B 1 148 ? -10.766 14.516 12.852 1 71.75 148 ALA B N 1
ATOM 2472 C CA . ALA B 1 148 ? -9.844 13.57 12.227 1 71.75 148 ALA B CA 1
ATOM 2473 C C . ALA B 1 148 ? -10.352 12.141 12.328 1 71.75 148 ALA B C 1
ATOM 2475 O O . ALA B 1 148 ? -10.898 11.742 13.367 1 71.75 148 ALA B O 1
ATOM 2476 N N . LYS B 1 149 ? -10.312 11.461 11.203 1 77.06 149 LYS B N 1
ATOM 2477 C CA . LYS B 1 149 ? -10.664 10.047 11.164 1 77.06 149 LYS B CA 1
ATOM 2478 C C . LYS B 1 149 ? -9.625 9.242 10.383 1 77.06 149 LYS B C 1
ATOM 2480 O O . LYS B 1 149 ? -8.922 9.789 9.531 1 77.06 149 LYS B O 1
ATOM 2485 N N . GLU B 1 150 ? -9.5 8.016 10.812 1 77.69 150 GLU B N 1
ATOM 2486 C CA . GLU B 1 150 ? -8.648 7.09 10.07 1 77.69 150 GLU B CA 1
ATOM 2487 C C . GLU B 1 150 ? -9.445 6.324 9.023 1 77.69 150 GLU B C 1
ATOM 2489 O O . GLU B 1 150 ? -10.531 5.812 9.312 1 77.69 150 GLU B O 1
ATOM 2494 N N . VAL B 1 151 ? -8.82 6.387 7.805 1 82.94 151 VAL B N 1
ATOM 2495 C CA . VAL B 1 151 ? -9.477 5.676 6.715 1 82.94 151 VAL B CA 1
ATOM 2496 C C . VAL B 1 151 ? -8.492 4.695 6.074 1 82.94 151 VAL B C 1
ATOM 2498 O O . VAL B 1 151 ? -7.32 5.02 5.875 1 82.94 151 VAL B O 1
ATOM 2501 N N . LYS B 1 152 ? -9.055 3.529 5.777 1 85.62 152 LYS B N 1
ATOM 2502 C CA . LYS B 1 152 ? -8.242 2.529 5.082 1 85.62 152 LYS B CA 1
ATOM 2503 C C . LYS B 1 152 ? -8.203 2.801 3.582 1 85.62 152 LYS B C 1
ATOM 2505 O O . LYS B 1 152 ? -9.234 3.043 2.961 1 85.62 152 LYS B O 1
ATOM 2510 N N . VAL B 1 153 ? -6.969 2.887 3.092 1 88.19 153 VAL B N 1
ATOM 2511 C CA . VAL B 1 153 ? -6.766 3.055 1.656 1 88.19 153 VAL B CA 1
ATOM 2512 C C . VAL B 1 153 ? -6.172 1.778 1.065 1 88.19 153 VAL B C 1
ATOM 2514 O O . VAL B 1 153 ? -5.133 1.299 1.528 1 88.19 153 VAL B O 1
ATOM 2517 N N . ASN B 1 154 ? -6.895 1.171 0.048 1 92.62 154 ASN B N 1
ATOM 2518 C CA . ASN B 1 154 ? -6.293 0.096 -0.734 1 92.62 154 ASN B CA 1
ATOM 2519 C C . ASN B 1 154 ? -5.219 0.625 -1.68 1 92.62 154 ASN B C 1
ATOM 2521 O O . ASN B 1 154 ? -5.508 1.428 -2.568 1 92.62 154 ASN B O 1
ATOM 2525 N N . VAL B 1 155 ? -4.078 0.137 -1.485 1 91.62 155 VAL B N 1
ATOM 2526 C CA . VAL B 1 155 ? -2.961 0.691 -2.24 1 91.62 155 VAL B CA 1
ATOM 2527 C C . VAL B 1 155 ? -2.668 -0.19 -3.453 1 91.62 155 VAL B C 1
ATOM 2529 O O . VAL B 1 155 ? -2.229 0.302 -4.496 1 91.62 155 VAL B O 1
ATOM 2532 N N . GLY B 1 156 ? -2.875 -1.386 -3.359 1 94.81 156 GLY B N 1
ATOM 2533 C CA . GLY B 1 156 ? -2.689 -2.422 -4.359 1 94.81 156 GLY B CA 1
ATOM 2534 C C . GLY B 1 156 ? -3.252 -3.768 -3.941 1 94.81 156 GLY B C 1
ATOM 2535 O O . GLY B 1 156 ? -4.02 -3.852 -2.979 1 94.81 156 GLY B O 1
ATOM 2536 N N . CYS B 1 157 ? -2.881 -4.75 -4.727 1 98 157 CYS B N 1
ATOM 2537 C CA . CYS B 1 157 ? -3.357 -6.09 -4.41 1 98 157 CYS B CA 1
ATOM 2538 C C . CYS B 1 157 ? -2.205 -7.086 -4.379 1 98 157 CYS B C 1
ATOM 2540 O O . CYS B 1 157 ? -1.19 -6.887 -5.047 1 98 157 CYS B O 1
ATOM 2542 N N . THR B 1 158 ? -2.373 -8.086 -3.594 1 98.75 158 THR B N 1
ATOM 2543 C CA . THR B 1 158 ? -1.396 -9.172 -3.514 1 98.75 158 THR B CA 1
ATOM 2544 C C . THR B 1 158 ? -2.09 -10.531 -3.533 1 98.75 158 THR B C 1
ATOM 2546 O O . THR B 1 158 ? -3.266 -10.633 -3.18 1 98.75 158 THR B O 1
ATOM 2549 N N . CYS B 1 159 ? -1.356 -11.555 -4.051 1 98.88 159 CYS B N 1
ATOM 2550 C CA . CYS B 1 159 ? -1.86 -12.922 -4.012 1 98.88 159 CYS B CA 1
ATOM 2551 C C . CYS B 1 159 ? -1.514 -13.594 -2.689 1 98.88 159 CYS B C 1
ATOM 2553 O O . CYS B 1 159 ? -0.39 -13.469 -2.201 1 98.88 159 CYS B O 1
ATOM 2555 N N . ALA B 1 160 ? -2.537 -14.312 -2.119 1 98.81 160 ALA B N 1
ATOM 2556 C CA . ALA B 1 160 ? -2.301 -14.961 -0.832 1 98.81 160 ALA B CA 1
ATOM 2557 C C . ALA B 1 160 ? -3.045 -16.297 -0.745 1 98.81 160 ALA B C 1
ATOM 2559 O O . ALA B 1 160 ? -4.016 -16.516 -1.469 1 98.81 160 ALA B O 1
ATOM 2560 N N . VAL B 1 161 ? -2.463 -17.141 0.072 1 98.5 161 VAL B N 1
ATOM 2561 C CA . VAL B 1 161 ? -3.174 -18.359 0.454 1 98.5 161 VAL B CA 1
ATOM 2562 C C . VAL B 1 161 ? -4.316 -18.016 1.408 1 98.5 161 VAL B C 1
ATOM 2564 O O . VAL B 1 161 ? -4.121 -17.266 2.369 1 98.5 161 VAL B O 1
ATOM 2567 N N . PRO B 1 162 ? -5.566 -18.469 1.087 1 97.62 162 PRO B N 1
ATOM 2568 C CA . PRO B 1 162 ? -6.66 -18.219 2.023 1 97.62 162 PRO B CA 1
ATOM 2569 C C . PRO B 1 162 ? -6.418 -18.828 3.4 1 97.62 162 PRO B C 1
ATOM 2571 O O . PRO B 1 162 ? -5.82 -19.906 3.508 1 97.62 162 PRO B O 1
ATOM 2574 N N . LYS B 1 163 ? -6.875 -18.062 4.406 1 92.81 163 LYS B N 1
ATOM 2575 C CA . LYS B 1 163 ? -6.738 -18.562 5.773 1 92.81 163 LYS B CA 1
ATOM 2576 C C . LYS B 1 163 ? -7.605 -19.797 5.992 1 92.81 163 LYS B C 1
ATOM 2578 O O . LYS B 1 163 ? -8.75 -19.844 5.543 1 92.81 163 LYS B O 1
ATOM 2583 N N . LYS B 1 164 ? -6.984 -20.844 6.574 1 83.62 164 LYS B N 1
ATOM 2584 C CA . LYS B 1 164 ? -7.73 -22.062 6.875 1 83.62 164 LYS B CA 1
ATOM 2585 C C . LYS B 1 164 ? -8.758 -21.812 7.977 1 83.62 164 LYS B C 1
ATOM 2587 O O . LYS B 1 164 ? -8.445 -21.188 8.992 1 83.62 164 LYS B O 1
ATOM 2592 N N . ARG B 1 165 ? -10.094 -21.766 7.699 1 67.5 165 ARG B N 1
ATOM 2593 C CA . ARG B 1 165 ? -11.141 -21.688 8.711 1 67.5 165 ARG B CA 1
ATOM 2594 C C . ARG B 1 165 ? -11.117 -22.922 9.609 1 67.5 165 ARG B C 1
ATOM 2596 O O . ARG B 1 165 ? -11.047 -24.047 9.117 1 67.5 165 ARG B O 1
ATOM 2603 N N . LEU B 1 166 ? -10.305 -22.797 10.672 1 50.22 166 LEU B N 1
ATOM 2604 C CA . LEU B 1 166 ? -10.469 -23.922 11.602 1 50.22 166 LEU B CA 1
ATOM 2605 C C . LEU B 1 166 ? -11.938 -24.141 11.922 1 50.22 166 LEU B C 1
ATOM 2607 O O . LEU B 1 166 ? -12.656 -23.203 12.289 1 50.22 166 LEU B O 1
ATOM 2611 N N . VAL B 1 167 ? -12.664 -24.953 11.203 1 39.38 167 VAL B N 1
ATOM 2612 C CA . VAL B 1 167 ? -13.953 -25.422 11.703 1 39.38 167 VAL B CA 1
ATOM 2613 C C . VAL B 1 167 ? -13.828 -25.812 13.172 1 39.38 167 VAL B C 1
ATOM 2615 O O . VAL B 1 167 ? -12.977 -26.625 13.531 1 39.38 167 VAL B O 1
ATOM 2618 N N . GLU B 1 168 ? -14.078 -24.875 14 1 33 168 GLU B N 1
ATOM 2619 C CA . GLU B 1 168 ? -14.477 -25.453 15.273 1 33 168 GLU B CA 1
ATOM 2620 C C . GLU B 1 168 ? -15.695 -26.359 15.109 1 33 168 GLU B C 1
ATOM 2622 O O . GLU B 1 168 ? -16.625 -26.031 14.359 1 33 168 GLU B O 1
#

Nearest PDB structures (foldseek):
  6hgo-assembly1_A  TM=7.990E-01  e=8.060E-10  Homo sapiens
  8usr-assembly2_D-2  TM=8.502E-01  e=9.144E-09  Homo sapiens
  5vb9-assembly1_A-2  TM=8.333E-01  e=1.414E-08  Homo sapiens
  7ama-assembly1_A  TM=8.549E-01  e=1.602E-08  Homo sapiens
  1jpy-assembly2_X  TM=7.681E-01  e=6.697E-09  Homo sapiens

Solvent-accessible surface area (backbone atoms only — not comparable to full-atom values): 18500 Å² total; per-residue (Å²): 138,84,81,78,77,79,77,78,77,79,78,78,75,80,74,75,76,74,71,71,74,68,77,78,67,44,46,81,58,55,61,59,49,48,46,41,63,50,61,12,61,53,47,58,53,29,48,60,32,58,74,60,38,41,64,75,80,54,83,79,64,58,85,63,44,36,49,77,62,35,18,69,43,88,47,66,46,66,17,23,36,19,26,41,48,32,22,58,50,73,38,93,54,31,42,74,32,66,40,48,27,37,40,63,35,39,70,20,22,45,36,38,88,79,36,38,71,36,70,82,32,30,38,40,71,37,60,42,30,36,32,28,33,31,65,54,60,54,43,98,82,30,38,56,29,70,43,59,41,81,40,82,31,29,62,32,33,19,32,24,48,56,67,63,75,73,79,124,137,83,81,78,80,78,76,77,78,77,79,78,74,79,73,77,73,74,72,71,74,68,76,77,67,44,46,80,58,53,62,59,47,50,47,43,61,48,61,12,62,52,45,58,54,30,47,60,32,58,74,61,36,41,64,77,81,52,84,79,66,58,85,63,44,36,49,76,62,36,16,69,43,89,47,66,45,65,17,22,36,18,27,40,49,33,22,58,50,75,38,91,55,31,44,74,33,66,41,49,27,38,40,64,34,38,70,19,23,46,36,35,88,78,37,39,72,37,71,82,33,30,38,40,70,36,62,41,32,37,31,28,33,30,68,53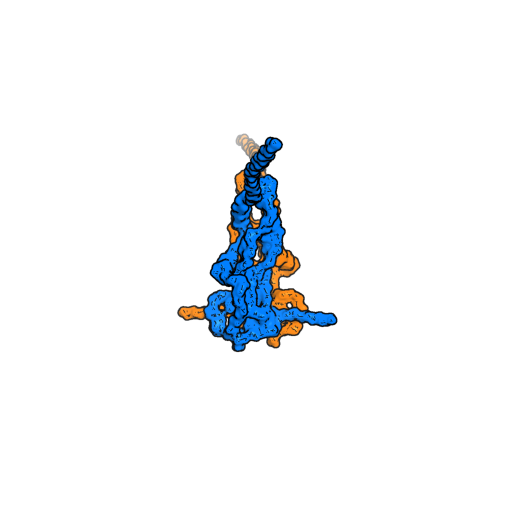,62,54,42,97,83,31,38,57,29,70,43,59,43,80,41,82,31,29,62,32,30,19,31,25,48,54,67,63,75,74,78,123